Protein AF-A0A507AI56-F1 (afdb_monomer)

Secondary structure (DSSP, 8-state):
-PPPEEEEEEEEEEEEEES---S--SS-S------PPPP------PPPEEEEEEE-EEEEEETTSS-EEEEEEEEEEEEE-SSEEEEEEEEEEEPPTT-SS---EEEEEEEEEEE-SHHHHHHHTTS-SEE-TTSS-EEEEEEEE--SGGGGGGGG--EEEEEEEEE-TTSEEEEEEEEEEEE--

Solvent-accessible surface area (backbone atoms only — not comparable to full-atom values): 10184 Å² total; per-residue (Å²): 133,83,76,71,41,77,43,77,46,31,38,41,38,40,33,33,63,63,76,82,44,86,71,80,56,93,64,95,74,86,47,88,50,90,80,82,87,81,82,87,86,82,97,67,90,73,74,68,38,57,31,52,43,65,36,72,43,39,33,44,28,34,66,85,65,85,43,76,27,39,39,76,34,36,42,32,58,27,38,38,50,97,56,32,30,41,42,41,30,41,38,37,24,35,49,63,90,90,54,89,71,84,80,44,47,40,37,40,39,34,38,33,42,37,42,52,47,70,56,40,33,34,31,76,72,67,78,36,58,52,39,57,80,82,56,46,57,32,40,33,46,44,46,45,43,42,87,23,78,95,45,43,69,42,62,80,49,54,38,44,26,38,45,31,40,37,50,45,98,86,43,27,36,38,39,38,30,47,29,23,38,56,41,82,118

Foldseek 3Di:
DDDWDWDFFKKKKFWFFFDWDFDADPDDDDDPDDDDDDDDDDDDQDAWGWTKTKTDWIWIATPVRPDIWIWPIKMWGWTDHPFKIKTWIKTKTWDDPPDPDDTWIKIKTKIWMWTCDQPNVCVNVVNDFKFDFPRTRAKIWIQMDIPGPVCNVSNVWTKIWTWIWGQDPNNMIMIMIRIITIGHD

Mean predicted aligned error: 8.67 Å

Nearest PDB structures (foldseek):
  2o4v-assembly1_C  TM=2.731E-01  e=4.100E-01  Pseudomonas aeruginosa PAO1

Sequence (185 aa):
MAAPGLTHAFDLTINGPPGFASEGSSFSNLSAAYGQFPRHETRRLKPAADALRLVYEGSLKSADGTIEIPLLGGTDWMRLHETYADIDARVSCATKPGAAGPQLNCDVSYRGKIAFHGPMKALWAGEKSSLDWHEGYYYTSPVLESRSEQLAWVNETVFLGMGKITLTEAGNLQVVYRIFKVHAN

Structure (mmCIF, N/CA/C/O backbone):
data_AF-A0A507AI56-F1
#
_entry.id   AF-A0A507AI56-F1
#
loop_
_atom_site.group_PDB
_atom_site.id
_atom_site.type_symbol
_atom_site.label_atom_id
_atom_site.label_alt_id
_atom_site.label_comp_id
_atom_site.label_asym_id
_atom_site.label_entity_id
_atom_site.label_seq_id
_atom_site.pdbx_PDB_ins_code
_atom_site.Cartn_x
_atom_site.Cartn_y
_atom_site.Cartn_z
_atom_site.occupancy
_atom_site.B_iso_or_equiv
_atom_site.auth_seq_id
_atom_site.auth_comp_id
_atom_site.auth_asym_id
_atom_site.auth_atom_id
_atom_site.pdbx_PDB_model_num
ATOM 1 N N . MET A 1 1 ? -11.279 -28.315 -3.570 1.00 71.75 1 MET A N 1
ATOM 2 C CA . MET A 1 1 ? -11.386 -27.146 -2.670 1.00 71.75 1 MET A CA 1
ATOM 3 C C . MET A 1 1 ? -11.786 -25.947 -3.509 1.00 71.75 1 MET A C 1
ATOM 5 O O . MET A 1 1 ? -11.256 -25.820 -4.607 1.00 71.75 1 MET A O 1
ATOM 9 N N . ALA A 1 2 ? -12.742 -25.137 -3.049 1.00 85.94 2 ALA A N 1
ATOM 10 C CA . ALA A 1 2 ? -13.090 -23.885 -3.723 1.00 85.94 2 ALA A CA 1
ATOM 11 C C . ALA A 1 2 ? -11.952 -22.863 -3.551 1.00 85.94 2 ALA A C 1
ATOM 13 O O . ALA A 1 2 ? -11.235 -22.908 -2.551 1.00 85.94 2 ALA A O 1
ATOM 14 N N . ALA A 1 3 ? -11.770 -21.971 -4.527 1.00 89.56 3 ALA A N 1
ATOM 15 C CA . ALA A 1 3 ? -10.814 -20.871 -4.406 1.00 89.56 3 ALA A CA 1
ATOM 16 C C . ALA A 1 3 ? -11.256 -19.909 -3.284 1.00 89.56 3 ALA A C 1
ATOM 18 O O . ALA A 1 3 ? -12.458 -19.676 -3.166 1.00 89.56 3 ALA A O 1
ATOM 19 N N . PRO A 1 4 ? -10.338 -19.357 -2.471 1.00 93.69 4 PRO A N 1
ATOM 20 C CA . PRO A 1 4 ? -10.698 -18.404 -1.423 1.00 93.69 4 PRO A CA 1
ATOM 21 C C . PRO A 1 4 ? -11.293 -17.119 -2.011 1.00 93.69 4 PRO A C 1
ATOM 23 O O . PRO A 1 4 ? -10.933 -16.703 -3.116 1.00 93.69 4 PRO A O 1
ATOM 26 N N . GLY A 1 5 ? -12.188 -16.486 -1.257 1.00 96.69 5 GLY A N 1
ATOM 27 C CA . GLY A 1 5 ? -12.779 -15.200 -1.606 1.00 96.69 5 GLY A CA 1
ATOM 28 C C . GLY A 1 5 ? -11.871 -14.029 -1.226 1.00 96.69 5 GLY A C 1
ATOM 29 O O . GLY A 1 5 ? -11.089 -14.107 -0.273 1.00 96.69 5 GLY A O 1
ATOM 30 N N . LEU A 1 6 ? -11.982 -12.935 -1.983 1.00 97.56 6 LEU A N 1
ATOM 31 C CA . LEU A 1 6 ? -11.282 -11.676 -1.735 1.00 97.56 6 LEU A CA 1
ATOM 32 C C . LEU A 1 6 ? -12.300 -10.543 -1.629 1.00 97.56 6 LEU A C 1
ATOM 34 O O . LEU A 1 6 ? -13.076 -10.313 -2.555 1.00 97.56 6 LEU A O 1
ATOM 38 N N . THR A 1 7 ? -12.251 -9.795 -0.530 1.00 98.06 7 THR A N 1
ATOM 39 C CA . THR A 1 7 ? -13.050 -8.576 -0.349 1.00 98.06 7 THR A CA 1
ATOM 40 C C . THR A 1 7 ? -12.116 -7.386 -0.175 1.00 98.06 7 THR A C 1
ATOM 42 O O . THR A 1 7 ? -11.182 -7.450 0.622 1.00 98.06 7 THR A O 1
ATOM 45 N N . HIS A 1 8 ? -12.346 -6.292 -0.903 1.00 98.38 8 HIS A N 1
ATOM 46 C CA . HIS A 1 8 ? -11.570 -5.058 -0.736 1.00 98.38 8 HIS A CA 1
ATOM 47 C C . HIS A 1 8 ? -11.767 -4.508 0.682 1.00 98.38 8 HIS A C 1
ATOM 49 O O . HIS A 1 8 ? -12.896 -4.337 1.132 1.00 98.38 8 HIS A O 1
ATOM 55 N N . ALA A 1 9 ? -10.664 -4.289 1.392 1.00 98.44 9 ALA A N 1
ATOM 56 C CA . ALA A 1 9 ? -10.657 -3.831 2.775 1.00 98.44 9 ALA A CA 1
ATOM 57 C C . ALA A 1 9 ? -10.129 -2.400 2.892 1.00 98.44 9 ALA A C 1
ATOM 59 O O . ALA A 1 9 ? -10.777 -1.557 3.511 1.00 98.44 9 ALA A O 1
ATOM 60 N N . PHE A 1 10 ? -8.978 -2.124 2.273 1.00 98.69 10 PHE A N 1
ATOM 61 C CA . PHE A 1 10 ? -8.324 -0.823 2.349 1.00 98.69 10 PHE A CA 1
ATOM 62 C C . PHE A 1 10 ? -7.652 -0.433 1.034 1.00 98.69 10 PHE A C 1
ATOM 64 O O . PHE A 1 10 ? -7.264 -1.295 0.249 1.00 98.69 10 PHE A O 1
ATOM 71 N N . ASP A 1 11 ? -7.447 0.863 0.834 1.00 98.56 11 ASP A N 1
ATOM 72 C CA . ASP A 1 11 ? -6.451 1.411 -0.079 1.00 98.56 11 ASP A CA 1
ATOM 73 C C . ASP A 1 11 ? -5.347 2.093 0.753 1.00 98.56 11 ASP A C 1
ATOM 75 O O . ASP A 1 11 ? -5.611 3.012 1.531 1.00 98.56 11 ASP A O 1
ATOM 79 N N . LEU A 1 12 ? -4.101 1.641 0.599 1.00 97.56 12 LEU A N 1
ATOM 80 C CA . LEU A 1 12 ? -2.912 2.279 1.168 1.00 97.56 12 LEU A CA 1
ATOM 81 C C . LEU A 1 12 ? -2.254 3.143 0.091 1.00 97.56 12 LEU A C 1
ATOM 83 O O . LEU A 1 12 ? -1.695 2.624 -0.872 1.00 97.56 12 LEU A O 1
ATOM 87 N N . THR A 1 13 ? -2.307 4.459 0.263 1.00 95.25 13 THR A N 1
ATOM 88 C CA . THR A 1 13 ? -1.671 5.435 -0.628 1.00 95.25 13 THR A CA 1
ATOM 89 C C . THR A 1 13 ? -0.357 5.909 -0.033 1.00 95.25 13 THR A C 1
ATOM 91 O O . THR A 1 13 ? -0.316 6.328 1.122 1.00 95.25 13 THR A O 1
ATOM 94 N N . ILE A 1 14 ? 0.695 5.890 -0.844 1.00 90.25 14 ILE A N 1
ATOM 95 C CA . ILE A 1 14 ? 2.049 6.315 -0.504 1.00 90.25 14 ILE A CA 1
ATOM 96 C C . ILE A 1 14 ? 2.516 7.323 -1.548 1.00 90.25 14 ILE A C 1
ATOM 98 O O . ILE A 1 14 ? 2.526 7.023 -2.742 1.00 90.25 14 ILE A O 1
ATOM 102 N N . ASN A 1 15 ? 2.951 8.492 -1.091 1.00 84.69 15 ASN A N 1
ATOM 103 C CA . ASN A 1 15 ? 3.615 9.493 -1.912 1.00 84.69 15 ASN A CA 1
ATOM 104 C C . ASN A 1 15 ? 5.107 9.528 -1.549 1.00 84.69 15 ASN A C 1
ATOM 106 O O . ASN A 1 15 ? 5.491 9.723 -0.390 1.00 84.69 15 ASN A O 1
ATOM 110 N N . GLY A 1 16 ? 5.941 9.302 -2.557 1.00 71.56 16 GLY A N 1
ATOM 111 C CA . GLY A 1 16 ? 7.393 9.351 -2.475 1.00 71.56 16 GLY A CA 1
ATOM 112 C C . GLY A 1 16 ? 7.971 10.534 -3.256 1.00 71.56 16 GLY A C 1
ATOM 113 O O . GLY A 1 16 ? 7.269 11.164 -4.054 1.00 71.56 16 GLY A O 1
ATOM 114 N N . PRO A 1 17 ? 9.266 10.823 -3.055 1.00 66.19 17 PRO A N 1
ATOM 115 C CA . PRO A 1 17 ? 9.954 11.875 -3.793 1.00 66.19 17 PRO A CA 1
ATOM 116 C C . PRO A 1 17 ? 10.067 11.498 -5.279 1.00 66.19 17 PRO A C 1
ATOM 118 O O . PRO A 1 17 ? 9.811 10.343 -5.649 1.00 66.19 17 PRO A O 1
ATOM 121 N N . PRO A 1 18 ? 10.519 12.426 -6.135 1.00 62.41 18 PRO A N 1
ATOM 122 C CA . PRO A 1 18 ? 10.832 12.097 -7.513 1.00 62.41 18 PRO A CA 1
ATOM 123 C C . PRO A 1 18 ? 11.936 11.036 -7.621 1.00 62.41 18 PRO A C 1
ATOM 125 O O . PRO A 1 18 ? 12.958 11.120 -6.940 1.00 62.41 18 PRO A O 1
ATOM 128 N N . GLY A 1 19 ? 11.749 10.071 -8.529 1.00 53.38 19 GLY A N 1
ATOM 129 C CA . GLY A 1 19 ? 12.799 9.157 -9.002 1.00 53.38 19 GLY A CA 1
ATOM 130 C C . GLY A 1 19 ? 12.835 7.746 -8.393 1.00 53.38 19 GLY A C 1
ATOM 131 O O . GLY A 1 19 ? 12.199 7.445 -7.381 1.00 53.38 19 GLY A O 1
ATOM 132 N N . PHE A 1 20 ? 13.587 6.864 -9.065 1.00 48.41 20 PHE A N 1
ATOM 133 C CA . PHE A 1 20 ? 14.075 5.551 -8.616 1.00 48.41 20 PHE A CA 1
ATOM 134 C C . PHE A 1 20 ? 15.603 5.659 -8.536 1.00 48.41 20 PHE A C 1
ATOM 136 O O . PHE A 1 20 ? 16.248 5.811 -9.568 1.00 48.41 20 PHE A O 1
ATOM 143 N N . ALA A 1 21 ? 16.190 5.638 -7.339 1.00 46.69 21 ALA A N 1
ATOM 144 C CA . ALA A 1 21 ? 17.644 5.666 -7.199 1.00 46.69 21 ALA A CA 1
ATOM 145 C C . ALA A 1 21 ? 18.190 4.238 -7.342 1.00 46.69 21 ALA A C 1
ATOM 147 O O . ALA A 1 21 ? 17.833 3.364 -6.554 1.00 46.69 21 ALA A O 1
ATOM 148 N N . SER A 1 22 ? 19.040 3.988 -8.338 1.00 42.28 22 SER A N 1
ATOM 149 C CA . SER A 1 22 ? 19.734 2.706 -8.500 1.00 42.28 22 SER A CA 1
ATOM 150 C C . SER A 1 22 ? 21.213 2.922 -8.819 1.00 42.28 22 SER A C 1
ATOM 152 O O . SER A 1 22 ? 21.655 2.677 -9.938 1.00 42.28 22 SER A O 1
ATOM 154 N N . GLU A 1 23 ? 21.994 3.353 -7.832 1.00 36.47 23 GLU A N 1
ATOM 155 C CA . GLU A 1 23 ? 23.443 3.131 -7.830 1.00 36.47 23 GLU A CA 1
ATOM 156 C C . GLU A 1 23 ? 23.878 2.57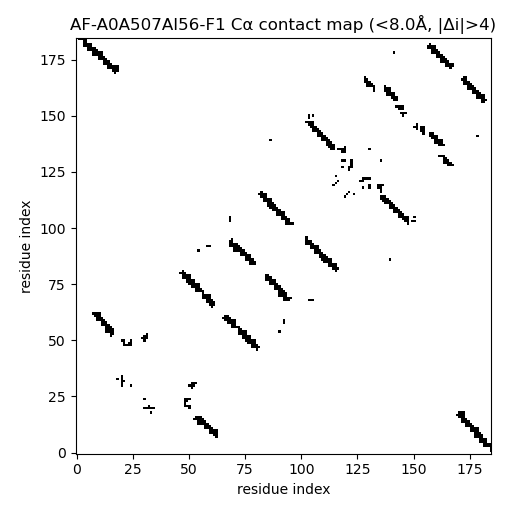6 -6.473 1.00 36.47 23 GLU A C 1
ATOM 158 O O . GLU A 1 23 ? 23.319 2.922 -5.436 1.00 36.47 23 GLU A O 1
ATOM 163 N N . GLY A 1 24 ? 24.810 1.619 -6.517 1.00 39.69 24 GLY A N 1
ATOM 164 C CA . GLY A 1 24 ? 25.041 0.635 -5.464 1.00 39.69 24 GLY A CA 1
ATOM 165 C C . GLY A 1 24 ? 25.264 1.227 -4.076 1.00 39.69 24 GLY A C 1
ATOM 166 O O . GLY A 1 24 ? 26.289 1.850 -3.815 1.00 39.69 24 GLY A O 1
ATOM 167 N N . SER A 1 25 ? 24.350 0.935 -3.152 1.00 35.34 25 SER A N 1
ATOM 168 C CA . SER A 1 25 ? 24.610 1.098 -1.728 1.00 35.34 25 SER A CA 1
ATOM 169 C C . SER A 1 25 ? 25.282 -0.166 -1.199 1.00 35.34 25 SER A C 1
ATOM 171 O O . SER A 1 25 ? 24.622 -1.164 -0.930 1.00 35.34 25 SER A O 1
ATOM 173 N N . SER A 1 26 ? 26.604 -0.139 -1.039 1.00 32.16 26 SER A N 1
ATOM 174 C CA . SER A 1 26 ? 27.320 -1.152 -0.252 1.00 32.16 26 SER A CA 1
ATOM 175 C C . SER A 1 26 ? 27.214 -0.911 1.257 1.00 32.16 26 SER A C 1
ATOM 177 O O . SER A 1 26 ? 27.581 -1.795 2.022 1.00 32.16 26 SER A O 1
ATOM 179 N N . PHE A 1 27 ? 26.671 0.228 1.704 1.00 28.33 27 PHE A N 1
ATOM 180 C CA . PHE A 1 27 ? 26.412 0.510 3.116 1.00 28.33 27 PHE A CA 1
ATOM 181 C C . PHE A 1 27 ? 25.169 1.394 3.262 1.00 28.33 27 PHE A C 1
ATOM 183 O O . PHE A 1 27 ? 25.063 2.441 2.625 1.00 28.33 27 PHE A O 1
ATOM 190 N N . SER A 1 28 ? 24.213 0.951 4.085 1.00 35.75 28 SER A N 1
ATOM 191 C CA . SER A 1 28 ? 23.018 1.715 4.435 1.00 35.75 28 SER A CA 1
ATOM 192 C C . SER A 1 28 ? 23.436 2.996 5.136 1.00 35.75 28 SER A C 1
ATOM 194 O O . SER A 1 28 ? 24.042 2.899 6.195 1.00 35.75 28 SER A O 1
ATOM 196 N N . ASN A 1 29 ? 23.108 4.150 4.563 1.00 25.16 29 ASN A N 1
ATOM 197 C CA . ASN A 1 29 ? 22.897 5.424 5.248 1.00 25.16 29 ASN A CA 1
ATOM 198 C C . ASN A 1 29 ? 22.272 6.369 4.212 1.00 25.16 29 ASN A C 1
ATOM 200 O O . ASN A 1 29 ? 23.007 6.994 3.464 1.00 25.16 29 ASN A O 1
ATOM 204 N N . LEU A 1 30 ? 20.933 6.441 4.165 1.00 34.09 30 LEU A N 1
ATOM 205 C CA . LEU A 1 30 ? 20.145 7.382 3.342 1.00 34.09 30 LEU A CA 1
ATOM 206 C C . LEU A 1 30 ? 20.404 7.319 1.823 1.00 34.09 30 LEU A C 1
ATOM 208 O O . LEU A 1 30 ? 21.385 7.862 1.333 1.00 34.09 30 LEU A O 1
ATOM 212 N N . SER A 1 31 ? 19.472 6.789 1.031 1.00 32.16 31 SER A N 1
ATOM 213 C CA . SER A 1 31 ? 19.587 6.913 -0.432 1.00 32.16 31 SER A CA 1
ATOM 214 C C . SER A 1 31 ? 18.263 7.249 -1.112 1.00 32.16 31 SER A C 1
ATOM 216 O O . SER A 1 31 ? 17.703 6.475 -1.875 1.00 32.16 31 SER A O 1
ATOM 218 N N . ALA A 1 32 ? 17.821 8.491 -0.896 1.00 29.98 32 ALA A N 1
ATOM 219 C CA . ALA A 1 32 ? 17.363 9.306 -2.015 1.00 29.98 32 ALA A CA 1
ATOM 220 C C . ALA A 1 32 ? 18.623 9.784 -2.762 1.00 29.98 32 ALA A C 1
ATOM 222 O O . ALA A 1 32 ? 19.400 10.554 -2.203 1.00 29.98 32 ALA A O 1
ATOM 223 N N . ALA A 1 33 ? 18.860 9.309 -3.987 1.00 26.73 33 ALA A N 1
ATOM 224 C CA . ALA A 1 33 ? 19.947 9.803 -4.832 1.00 26.73 33 ALA A CA 1
ATOM 225 C C . ALA A 1 33 ? 19.471 9.972 -6.285 1.00 26.73 33 ALA A C 1
ATOM 227 O O . ALA A 1 33 ? 19.094 9.017 -6.958 1.00 26.73 33 ALA A O 1
ATOM 228 N N . TYR A 1 34 ? 19.470 11.227 -6.732 1.00 29.14 34 TYR A N 1
ATOM 229 C CA . TYR A 1 34 ? 19.355 11.670 -8.122 1.00 29.14 34 TYR A CA 1
ATOM 230 C C . TYR A 1 34 ? 20.510 11.092 -8.966 1.00 29.14 34 TYR A C 1
ATOM 232 O O . TYR A 1 34 ? 21.654 11.164 -8.525 1.00 29.14 34 TYR A O 1
ATOM 240 N N . GLY A 1 35 ? 20.258 10.610 -10.192 1.00 26.50 35 GLY A N 1
ATOM 241 C CA . GLY A 1 35 ? 21.344 10.289 -11.133 1.00 26.50 35 GLY A CA 1
ATOM 242 C C . GLY A 1 35 ? 20.908 9.641 -12.452 1.00 26.50 35 GLY A C 1
ATOM 243 O O . GLY A 1 35 ? 20.235 8.618 -12.455 1.00 26.50 35 GLY A O 1
ATOM 244 N N . GLN A 1 36 ? 21.295 10.254 -13.574 1.00 26.80 36 GLN A N 1
ATOM 245 C CA . GLN A 1 36 ? 21.079 9.804 -14.957 1.00 26.80 36 GLN A CA 1
ATOM 246 C C . GLN A 1 36 ? 21.898 8.539 -15.287 1.00 26.80 36 GLN A C 1
ATOM 248 O O . GLN A 1 36 ? 23.060 8.442 -14.907 1.00 26.80 36 GLN A O 1
ATOM 253 N N . PHE A 1 37 ? 21.337 7.612 -16.071 1.00 28.27 37 PHE A N 1
ATOM 254 C CA . PHE A 1 37 ? 22.066 6.447 -16.595 1.00 28.27 37 PHE A CA 1
ATOM 255 C C . PHE A 1 37 ? 23.218 6.859 -17.541 1.00 28.27 37 PHE A C 1
ATOM 257 O O . PHE A 1 37 ? 22.946 7.528 -18.545 1.00 28.27 37 PHE A O 1
ATOM 264 N N . PRO A 1 38 ? 24.471 6.400 -17.339 1.00 31.28 38 PRO A N 1
ATOM 265 C CA . PRO A 1 38 ? 25.495 6.473 -18.371 1.00 31.28 38 PRO A CA 1
ATOM 266 C C . PRO A 1 38 ? 25.350 5.314 -19.369 1.00 31.28 38 PRO A C 1
ATOM 268 O O . PRO A 1 38 ? 25.105 4.161 -19.007 1.00 31.28 38 PRO A O 1
ATOM 271 N N . ARG A 1 39 ? 25.513 5.637 -20.658 1.00 36.12 39 ARG A N 1
ATOM 272 C CA . ARG A 1 39 ? 25.584 4.663 -21.754 1.00 36.12 39 ARG A CA 1
ATOM 273 C C . ARG A 1 39 ? 26.904 3.886 -21.703 1.00 36.12 39 ARG A C 1
ATOM 275 O O . ARG A 1 39 ? 27.950 4.496 -21.551 1.00 36.12 39 ARG A O 1
ATOM 282 N N . HIS A 1 40 ? 26.793 2.584 -21.983 1.00 38.53 40 HIS A N 1
ATOM 283 C CA . HIS A 1 40 ? 27.844 1.627 -22.366 1.00 38.53 40 HIS A CA 1
ATOM 284 C C . HIS A 1 40 ? 28.998 1.397 -21.372 1.00 38.53 40 HIS A C 1
ATOM 286 O O . HIS A 1 40 ? 29.878 2.230 -21.264 1.00 38.53 40 HIS A O 1
ATOM 292 N N . GLU A 1 41 ? 29.057 0.200 -20.761 1.00 31.61 41 GLU A N 1
ATOM 293 C CA . GLU A 1 41 ? 30.195 -0.740 -20.900 1.00 31.61 41 GLU A CA 1
ATOM 294 C C . GLU A 1 41 ? 30.027 -2.054 -20.089 1.00 31.61 41 GLU A C 1
ATOM 296 O O . GLU A 1 41 ? 29.650 -2.076 -18.923 1.00 31.61 41 GLU A O 1
ATOM 301 N N . THR A 1 42 ? 30.294 -3.165 -20.786 1.00 33.06 42 THR A N 1
ATOM 302 C CA . THR A 1 42 ? 30.721 -4.523 -20.367 1.00 33.06 42 THR A CA 1
ATOM 303 C C . THR A 1 42 ? 30.162 -5.231 -19.109 1.00 33.06 42 THR A C 1
ATOM 305 O O . THR A 1 42 ? 30.600 -5.035 -17.980 1.00 33.06 42 THR A O 1
ATOM 308 N N . ARG A 1 43 ? 29.306 -6.232 -19.391 1.00 38.03 43 ARG A N 1
ATOM 309 C CA . ARG A 1 43 ? 29.101 -7.559 -18.751 1.00 38.03 43 ARG A CA 1
ATOM 310 C C . ARG A 1 43 ? 30.000 -7.930 -17.540 1.00 38.03 43 ARG A C 1
ATOM 312 O O . ARG A 1 43 ? 31.022 -8.599 -17.680 1.00 38.03 43 ARG A O 1
ATOM 319 N N . ARG A 1 44 ? 29.484 -7.682 -16.335 1.00 31.78 44 ARG A N 1
ATOM 320 C CA . ARG A 1 44 ? 29.425 -8.639 -15.207 1.00 31.78 44 ARG A CA 1
ATOM 321 C C . ARG A 1 44 ? 28.016 -8.530 -14.623 1.00 31.78 44 ARG A C 1
ATOM 323 O O . ARG A 1 44 ? 27.509 -7.416 -14.518 1.00 31.78 44 ARG A O 1
ATOM 330 N N . LEU A 1 45 ? 27.372 -9.652 -14.291 1.00 29.92 45 LEU A N 1
ATOM 331 C CA . LEU A 1 45 ? 26.087 -9.640 -13.579 1.00 29.92 45 LEU A CA 1
ATOM 332 C C . LEU A 1 45 ? 26.302 -8.876 -12.267 1.00 29.92 45 LEU A C 1
ATOM 334 O O . LEU A 1 45 ? 27.031 -9.352 -11.394 1.00 29.92 45 LEU A O 1
ATOM 338 N N . LYS A 1 46 ? 25.760 -7.658 -12.161 1.00 39.97 46 LYS A N 1
ATOM 339 C CA . LYS A 1 46 ? 25.787 -6.919 -10.897 1.00 39.97 46 LYS A CA 1
ATOM 340 C C . LYS A 1 46 ? 24.925 -7.708 -9.898 1.00 39.97 46 LYS A C 1
ATOM 342 O O . LYS A 1 46 ? 23.844 -8.152 -10.288 1.00 39.97 46 LYS A O 1
ATOM 347 N N . PRO A 1 47 ? 25.379 -7.922 -8.649 1.00 39.94 47 PRO A N 1
ATOM 348 C CA . PRO A 1 47 ? 24.494 -8.422 -7.604 1.00 39.94 47 PRO A CA 1
ATOM 349 C C . PRO A 1 47 ? 23.289 -7.484 -7.464 1.00 39.94 47 PRO A C 1
ATOM 351 O O . PRO A 1 47 ? 23.364 -6.320 -7.870 1.00 39.94 47 PRO A O 1
ATOM 354 N N . ALA A 1 48 ? 22.189 -8.010 -6.918 1.00 48.72 48 ALA A N 1
ATOM 355 C CA . ALA A 1 48 ? 20.985 -7.231 -6.664 1.00 48.72 48 ALA A CA 1
ATOM 356 C C . ALA A 1 48 ? 21.342 -5.897 -5.989 1.00 48.72 48 ALA A C 1
ATOM 358 O O . ALA A 1 48 ? 22.159 -5.867 -5.066 1.00 48.72 48 ALA A O 1
ATOM 359 N N . ALA A 1 49 ? 20.781 -4.800 -6.492 1.00 57.50 49 ALA A N 1
ATOM 360 C CA . ALA A 1 49 ? 20.985 -3.488 -5.897 1.00 57.50 49 ALA A CA 1
ATOM 361 C C . ALA A 1 49 ? 19.930 -3.280 -4.810 1.00 57.50 49 ALA A C 1
ATOM 363 O O . ALA A 1 49 ? 18.736 -3.422 -5.079 1.00 57.50 49 ALA A O 1
ATOM 364 N N . ASP A 1 50 ? 20.365 -2.940 -3.601 1.00 55.09 50 ASP A N 1
ATOM 365 C CA . ASP A 1 50 ? 19.455 -2.480 -2.558 1.00 55.09 50 ASP A CA 1
ATOM 366 C C . ASP A 1 50 ? 19.026 -1.038 -2.874 1.00 55.09 50 ASP A C 1
ATOM 368 O O . ASP A 1 50 ? 19.847 -0.191 -3.236 1.00 55.09 50 ASP A O 1
ATOM 372 N N . ALA A 1 51 ? 17.730 -0.761 -2.755 1.00 57.84 51 ALA A N 1
ATOM 373 C CA . ALA A 1 51 ? 17.144 0.560 -2.920 1.00 57.84 51 ALA A CA 1
ATOM 374 C C . ALA A 1 51 ? 16.314 0.906 -1.680 1.00 57.84 51 ALA A C 1
ATOM 376 O O . ALA A 1 51 ? 15.474 0.124 -1.238 1.00 57.84 51 ALA A O 1
ATOM 377 N N . LEU A 1 52 ? 16.545 2.097 -1.128 1.00 52.41 52 LEU A N 1
ATOM 378 C CA . LEU A 1 52 ? 15.799 2.625 0.009 1.00 52.41 52 LEU A CA 1
ATOM 379 C C . LEU A 1 52 ? 14.825 3.696 -0.476 1.00 52.41 52 LEU A C 1
ATOM 381 O O . LEU A 1 52 ? 15.238 4.647 -1.138 1.00 52.41 52 LEU A O 1
ATOM 385 N N . ARG A 1 53 ? 13.548 3.607 -0.105 1.00 57.44 53 ARG A N 1
ATOM 386 C CA . ARG A 1 53 ? 12.580 4.687 -0.357 1.00 57.44 53 ARG A CA 1
ATOM 387 C C . ARG A 1 53 ? 11.992 5.210 0.933 1.00 57.44 53 ARG A C 1
ATOM 389 O O . ARG A 1 53 ? 11.422 4.441 1.694 1.00 57.44 53 ARG A O 1
ATOM 396 N N . LEU A 1 54 ? 12.084 6.523 1.125 1.00 58.97 54 LEU A N 1
ATOM 397 C CA . LEU A 1 54 ? 11.367 7.228 2.181 1.00 58.97 54 LEU A CA 1
ATOM 398 C C . LEU A 1 54 ? 9.924 7.490 1.743 1.00 58.97 54 LEU A C 1
ATOM 400 O O . LEU A 1 54 ? 9.676 7.930 0.617 1.00 58.97 54 LEU A O 1
ATOM 404 N N . VAL A 1 55 ? 8.987 7.228 2.649 1.00 60.88 55 VAL A N 1
ATOM 405 C CA . VAL A 1 55 ? 7.572 7.574 2.507 1.00 60.88 55 VAL A CA 1
ATOM 406 C C . VAL A 1 55 ? 7.326 8.883 3.244 1.00 60.88 55 VAL A C 1
ATOM 408 O O . VAL A 1 55 ? 7.475 8.934 4.465 1.00 60.88 55 VAL A O 1
ATOM 411 N N . TYR A 1 56 ? 6.969 9.935 2.505 1.00 65.38 56 TYR A N 1
ATOM 412 C CA . TYR A 1 56 ? 6.786 11.273 3.076 1.00 65.38 56 TYR A CA 1
ATOM 413 C C . TYR A 1 56 ? 5.345 11.534 3.495 1.00 65.38 56 TYR A C 1
ATOM 415 O O . TYR A 1 56 ? 5.104 12.130 4.539 1.00 65.38 56 TYR A O 1
ATOM 423 N N . GLU A 1 57 ? 4.389 11.091 2.680 1.00 80.62 57 GLU A N 1
ATOM 424 C CA . GLU A 1 57 ? 2.972 11.390 2.863 1.00 80.62 57 GLU A CA 1
ATOM 425 C C . GLU A 1 57 ? 2.112 10.236 2.349 1.00 80.62 57 GLU A C 1
ATOM 427 O O . GLU A 1 57 ? 2.548 9.425 1.529 1.00 80.62 57 GLU A O 1
ATOM 432 N N . GLY A 1 58 ? 0.870 10.156 2.815 1.00 90.38 58 GLY A N 1
ATOM 433 C CA . GLY A 1 58 ? -0.037 9.094 2.410 1.00 90.38 58 GLY A CA 1
ATOM 434 C C . GLY A 1 58 ? -1.219 8.926 3.350 1.00 90.38 58 GLY A C 1
ATOM 435 O O . GLY A 1 58 ? -1.371 9.657 4.330 1.00 90.38 58 GLY A O 1
ATOM 436 N N . SER A 1 59 ? -2.056 7.939 3.048 1.00 95.25 59 SER A N 1
ATOM 437 C CA . SER A 1 59 ? -3.138 7.509 3.938 1.00 95.25 59 SER A CA 1
ATOM 438 C C . SER A 1 59 ? -3.447 6.023 3.780 1.00 95.25 59 SER A C 1
ATOM 440 O O . SER A 1 59 ? -3.239 5.448 2.711 1.00 95.25 59 SER A O 1
ATOM 442 N N . LEU A 1 60 ? -3.981 5.419 4.837 1.00 97.50 60 LEU A N 1
ATOM 443 C CA . LEU A 1 60 ? -4.713 4.161 4.790 1.00 97.50 60 LEU A CA 1
ATOM 444 C C . LEU A 1 60 ? -6.208 4.488 4.850 1.00 97.50 60 LEU A C 1
ATOM 446 O O . LEU A 1 60 ? -6.665 5.077 5.831 1.00 97.50 60 LEU A O 1
ATOM 450 N N . LYS A 1 61 ? -6.961 4.121 3.813 1.00 98.12 61 LYS A N 1
ATOM 451 C CA . LYS A 1 61 ? -8.406 4.375 3.716 1.00 98.12 61 LYS A CA 1
ATOM 452 C C . LYS A 1 61 ? -9.179 3.073 3.643 1.00 98.12 61 LYS A C 1
ATOM 454 O O . LYS A 1 61 ? -8.774 2.194 2.890 1.00 98.12 61 LYS A O 1
ATOM 459 N N . SER A 1 62 ? -10.271 2.927 4.386 1.00 98.00 62 SER A N 1
ATOM 460 C CA . SER A 1 62 ? -11.160 1.772 4.225 1.00 98.00 62 SER A CA 1
ATOM 461 C C . SER A 1 62 ? -11.901 1.836 2.892 1.00 98.00 62 SER A C 1
ATOM 463 O O . SER A 1 62 ? -12.164 2.913 2.357 1.00 98.00 62 SER A O 1
ATOM 465 N N . ALA A 1 63 ? -12.254 0.670 2.353 1.00 97.81 63 ALA A N 1
ATOM 466 C CA . ALA A 1 63 ? -12.963 0.556 1.078 1.00 97.81 63 ALA A CA 1
ATOM 467 C C . ALA A 1 63 ? -14.325 1.280 1.071 1.00 97.81 63 ALA A C 1
ATOM 469 O O . ALA A 1 63 ? -14.763 1.765 0.032 1.00 97.81 63 ALA A O 1
ATOM 470 N N . ASP A 1 64 ? -14.980 1.373 2.230 1.00 96.50 64 ASP A N 1
ATOM 471 C CA . ASP A 1 64 ? -16.248 2.087 2.421 1.00 96.50 64 ASP A CA 1
ATOM 472 C C . ASP A 1 64 ? -16.077 3.591 2.719 1.00 96.50 64 ASP A C 1
ATOM 474 O O . ASP A 1 64 ? -17.068 4.306 2.865 1.00 96.50 64 ASP A O 1
ATOM 478 N N . GLY A 1 65 ? -14.836 4.080 2.821 1.00 95.06 65 GLY A N 1
ATOM 479 C CA . GLY A 1 65 ? -14.512 5.477 3.112 1.00 95.06 65 GLY A CA 1
ATOM 480 C C . GLY A 1 65 ? -14.792 5.929 4.550 1.00 95.06 65 GLY A C 1
ATOM 481 O O . GLY A 1 65 ? -14.641 7.112 4.843 1.00 95.06 65 GLY A O 1
ATOM 482 N N . THR A 1 66 ? -15.191 5.029 5.453 1.00 93.94 66 THR A N 1
ATOM 483 C CA . THR A 1 66 ? -15.504 5.379 6.852 1.00 93.94 66 THR A CA 1
ATOM 484 C C . THR A 1 66 ? -14.263 5.620 7.711 1.00 93.94 66 THR A C 1
ATOM 486 O O . THR A 1 66 ? -14.340 6.310 8.728 1.00 93.94 66 THR A O 1
ATOM 489 N N . ILE A 1 67 ? -13.117 5.072 7.305 1.00 94.44 67 ILE A N 1
ATOM 490 C CA . ILE A 1 67 ? -11.831 5.208 7.983 1.00 94.44 67 ILE A CA 1
ATOM 491 C C . ILE A 1 67 ? -10.834 5.824 7.008 1.00 94.44 67 ILE A C 1
ATOM 493 O O . ILE A 1 67 ? -10.614 5.307 5.916 1.00 94.44 67 ILE A O 1
ATOM 497 N N . GLU A 1 68 ? -10.173 6.893 7.440 1.00 95.00 68 GLU A N 1
ATOM 498 C CA . GLU A 1 68 ? -8.997 7.453 6.784 1.00 95.00 68 GLU A CA 1
ATOM 499 C C . GLU A 1 68 ? -7.967 7.817 7.851 1.00 95.00 68 GLU A C 1
ATOM 501 O O . GLU A 1 68 ? -8.219 8.642 8.730 1.00 95.00 68 GLU A O 1
ATOM 506 N N . ILE A 1 69 ? -6.800 7.181 7.781 1.00 94.44 69 ILE A N 1
ATOM 507 C CA . ILE A 1 69 ? -5.711 7.371 8.737 1.00 94.44 69 ILE A CA 1
ATOM 508 C C . ILE A 1 69 ? -4.494 7.879 7.964 1.00 94.44 69 ILE A C 1
ATOM 510 O O . ILE A 1 69 ? -4.031 7.184 7.056 1.00 94.44 69 ILE A O 1
ATOM 514 N N . PRO A 1 70 ? -3.956 9.069 8.282 1.00 93.38 70 PRO A N 1
ATOM 515 C CA . PRO A 1 70 ? -2.781 9.573 7.593 1.00 93.38 70 PRO A CA 1
ATOM 516 C C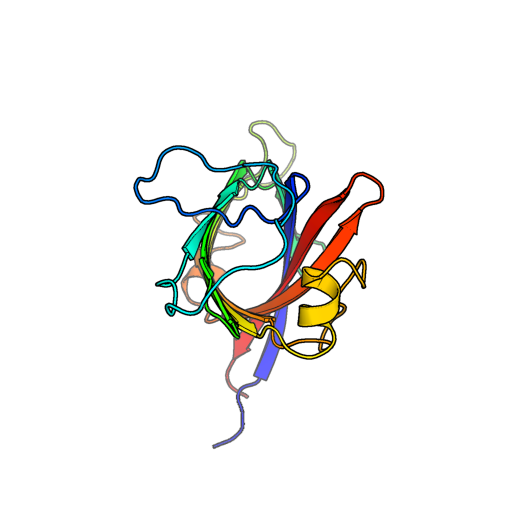 . PRO A 1 70 ? -1.548 8.735 7.945 1.00 93.38 70 PRO A C 1
ATOM 518 O O . PRO A 1 70 ? -1.411 8.222 9.061 1.00 93.38 70 PRO A O 1
ATOM 521 N N . LEU A 1 71 ? -0.634 8.618 6.984 1.00 91.00 71 LEU A N 1
ATOM 522 C CA . LEU A 1 71 ? 0.675 8.022 7.223 1.00 91.00 71 LEU A CA 1
ATOM 523 C C . LEU A 1 71 ? 1.515 8.968 8.087 1.00 91.00 71 LEU A C 1
ATOM 525 O O . LEU A 1 71 ? 1.585 10.167 7.826 1.00 91.00 71 LEU A O 1
ATOM 529 N N . LEU A 1 72 ? 2.170 8.410 9.101 1.00 88.81 72 LEU A N 1
ATOM 530 C CA . LEU A 1 72 ? 3.188 9.096 9.896 1.00 88.81 72 LEU A CA 1
ATOM 531 C C . LEU A 1 72 ? 4.567 9.010 9.239 1.00 88.81 72 LEU A C 1
ATOM 533 O O . LEU A 1 72 ? 5.407 9.883 9.440 1.00 88.81 72 LEU A O 1
ATOM 537 N N . GLY A 1 73 ? 4.802 7.941 8.482 1.00 82.56 73 GLY A N 1
ATOM 538 C CA . GLY A 1 73 ? 6.048 7.693 7.778 1.00 82.56 73 GLY A CA 1
ATOM 539 C C . GLY A 1 73 ? 6.236 6.215 7.475 1.00 82.56 73 GLY A C 1
ATOM 540 O O . GLY A 1 73 ? 5.422 5.364 7.846 1.00 82.56 73 GLY A O 1
ATOM 541 N N . GLY A 1 74 ? 7.329 5.911 6.790 1.00 83.81 74 GLY A N 1
ATOM 542 C CA . GLY A 1 74 ? 7.711 4.546 6.485 1.00 83.81 74 GLY A CA 1
ATOM 543 C C . GLY A 1 74 ? 8.827 4.464 5.464 1.00 83.81 74 GLY A C 1
ATOM 544 O O . GLY A 1 74 ? 9.309 5.479 4.953 1.00 83.81 74 GLY A O 1
ATOM 545 N N . THR A 1 75 ? 9.218 3.231 5.179 1.00 83.44 75 THR A N 1
ATOM 546 C CA . THR A 1 75 ? 10.362 2.925 4.332 1.00 83.44 75 THR A CA 1
ATOM 547 C C . THR A 1 75 ? 10.134 1.632 3.561 1.00 83.44 75 THR A C 1
ATOM 549 O O . THR A 1 75 ? 9.523 0.702 4.087 1.00 83.44 75 THR 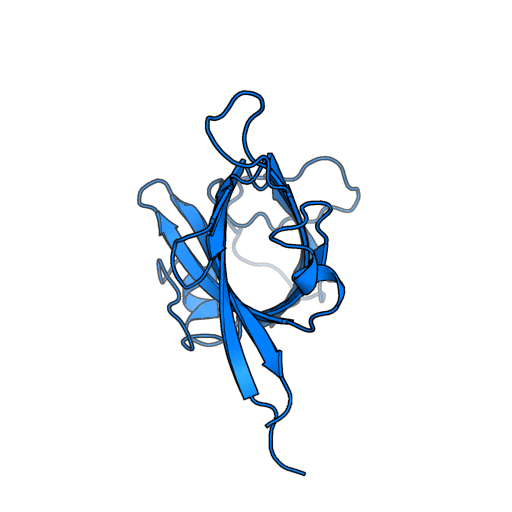A O 1
ATOM 552 N N . ASP A 1 76 ? 10.662 1.566 2.340 1.00 84.56 76 ASP A N 1
ATOM 553 C CA . ASP A 1 76 ? 10.799 0.339 1.545 1.00 84.56 76 ASP A CA 1
ATOM 554 C C . ASP A 1 76 ? 12.286 0.039 1.304 1.00 84.56 76 ASP A C 1
ATOM 556 O O . ASP A 1 76 ? 13.026 0.910 0.840 1.00 84.56 76 ASP A O 1
ATOM 560 N N . TRP A 1 77 ? 12.711 -1.177 1.649 1.00 85.38 77 TRP A N 1
ATOM 561 C CA . TRP A 1 77 ? 14.045 -1.745 1.439 1.00 85.38 77 TRP A CA 1
ATOM 562 C C . TRP A 1 77 ? 13.999 -2.723 0.261 1.00 85.38 77 TRP A C 1
ATOM 564 O O . TRP A 1 77 ? 14.153 -3.939 0.410 1.00 85.38 77 TRP A O 1
ATOM 574 N N . MET A 1 78 ? 13.744 -2.175 -0.921 1.00 83.06 78 MET A N 1
ATOM 575 C CA . MET A 1 78 ? 13.559 -2.943 -2.141 1.00 83.06 78 MET A CA 1
ATOM 576 C C . MET A 1 78 ? 14.880 -3.567 -2.600 1.00 83.06 78 MET A C 1
ATOM 578 O O . MET A 1 78 ? 15.926 -2.920 -2.573 1.00 83.06 78 MET A O 1
ATOM 582 N N . ARG A 1 79 ? 14.831 -4.806 -3.096 1.00 82.62 79 ARG A N 1
ATOM 583 C CA . ARG A 1 79 ? 15.961 -5.440 -3.792 1.00 82.62 79 ARG A CA 1
ATOM 584 C C . ARG A 1 79 ? 15.667 -5.529 -5.274 1.00 82.62 79 ARG A C 1
ATOM 586 O O . ARG A 1 79 ? 14.709 -6.189 -5.676 1.00 82.62 79 ARG A O 1
ATOM 593 N N . LEU A 1 80 ? 16.492 -4.876 -6.080 1.00 81.44 80 LEU A N 1
ATOM 594 C CA . LEU A 1 80 ? 16.353 -4.843 -7.529 1.00 81.44 80 LEU A CA 1
ATOM 595 C C . LEU A 1 80 ? 17.135 -5.987 -8.169 1.00 81.44 80 LEU A C 1
ATOM 597 O O . LEU A 1 80 ? 18.334 -6.137 -7.939 1.00 81.44 80 LEU A O 1
ATOM 601 N N . HIS A 1 81 ? 16.461 -6.739 -9.030 1.00 83.56 81 HIS A N 1
ATOM 602 C CA . HIS A 1 81 ? 17.042 -7.754 -9.905 1.00 83.56 81 HIS A CA 1
ATOM 603 C C . HIS A 1 81 ? 16.878 -7.322 -11.365 1.00 83.56 81 HIS A C 1
ATOM 605 O O . HIS A 1 81 ? 16.209 -6.336 -11.668 1.00 83.56 81 HIS A O 1
ATOM 611 N N . GLU A 1 82 ? 17.469 -8.075 -12.294 1.00 81.50 82 GLU A N 1
ATOM 612 C CA . GLU A 1 82 ? 17.415 -7.739 -13.725 1.00 81.50 82 GLU A CA 1
ATOM 613 C C . GLU A 1 82 ? 15.978 -7.680 -14.271 1.00 81.50 82 GLU A C 1
ATOM 615 O O . GLU A 1 82 ? 15.655 -6.821 -15.089 1.00 81.50 82 GLU A O 1
ATOM 620 N N . THR A 1 83 ? 15.105 -8.581 -13.816 1.00 85.44 83 THR A N 1
ATOM 621 C CA . THR A 1 83 ? 13.755 -8.754 -14.376 1.00 85.44 83 THR A CA 1
ATOM 622 C C . THR A 1 83 ? 12.630 -8.532 -13.370 1.00 85.44 83 THR A C 1
ATOM 624 O O . THR A 1 83 ? 11.459 -8.592 -13.748 1.00 85.44 83 THR A O 1
ATOM 627 N N . TYR A 1 84 ? 12.944 -8.280 -12.100 1.00 87.56 84 TYR A N 1
ATOM 628 C CA . TYR A 1 84 ? 11.954 -8.067 -11.046 1.00 87.56 84 TYR A CA 1
ATOM 629 C C . TYR A 1 84 ? 12.558 -7.316 -9.853 1.00 87.56 84 TYR A C 1
ATOM 631 O O . TYR A 1 84 ? 13.773 -7.167 -9.754 1.00 87.56 84 TYR A O 1
ATOM 639 N N . ALA A 1 85 ? 11.716 -6.891 -8.918 1.00 85.75 85 ALA A N 1
ATOM 640 C CA . ALA A 1 85 ? 12.131 -6.395 -7.613 1.00 85.75 85 ALA A CA 1
ATOM 641 C C . ALA A 1 85 ? 11.398 -7.119 -6.484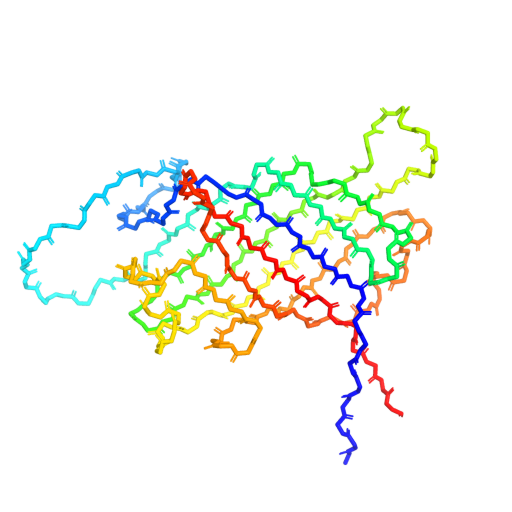 1.00 85.75 85 ALA A C 1
ATOM 643 O O . ALA A 1 85 ? 10.213 -7.439 -6.619 1.00 85.75 85 ALA A O 1
ATOM 644 N N . ASP A 1 86 ? 12.099 -7.359 -5.378 1.00 91.88 86 ASP A N 1
ATOM 645 C CA . ASP A 1 86 ? 11.499 -7.764 -4.108 1.00 91.88 86 ASP A CA 1
ATOM 646 C C . ASP A 1 86 ? 11.226 -6.522 -3.259 1.00 91.88 86 ASP A C 1
ATOM 648 O O . ASP A 1 86 ? 12.101 -5.672 -3.113 1.00 91.88 86 ASP A O 1
ATOM 652 N N . ILE A 1 87 ? 10.031 -6.439 -2.682 1.00 91.38 87 ILE A N 1
ATOM 653 C CA . ILE A 1 87 ? 9.611 -5.367 -1.769 1.00 91.38 87 ILE A CA 1
ATOM 654 C C . ILE A 1 87 ? 9.763 -5.859 -0.328 1.00 91.38 87 ILE A C 1
ATOM 656 O O . ILE A 1 87 ? 9.340 -6.979 -0.022 1.00 91.38 87 ILE A O 1
ATOM 660 N N . ASP A 1 88 ? 10.288 -5.013 0.557 1.00 93.50 88 ASP A N 1
ATOM 661 C CA . ASP A 1 88 ? 10.229 -5.185 2.016 1.00 93.50 88 ASP A CA 1
ATOM 662 C C . ASP A 1 88 ? 9.989 -3.810 2.627 1.00 93.50 88 ASP A C 1
ATOM 664 O O . ASP A 1 88 ? 10.911 -3.011 2.762 1.00 93.50 88 ASP A O 1
ATOM 668 N N . ALA A 1 89 ? 8.740 -3.519 2.967 1.00 89.75 89 ALA A N 1
ATOM 669 C CA . ALA A 1 89 ? 8.345 -2.193 3.399 1.00 89.75 89 ALA A CA 1
ATOM 670 C C . ALA A 1 89 ? 7.587 -2.215 4.719 1.00 89.75 89 ALA A C 1
ATOM 672 O O . ALA A 1 89 ? 6.907 -3.184 5.071 1.00 89.75 89 ALA A O 1
ATOM 673 N N . ARG A 1 90 ? 7.712 -1.110 5.454 1.00 93.94 90 ARG A N 1
ATOM 674 C CA . ARG A 1 90 ? 7.024 -0.854 6.721 1.00 93.94 90 ARG A CA 1
ATOM 675 C C . 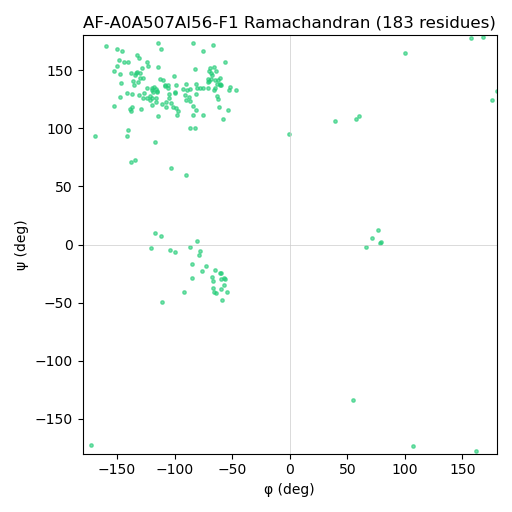ARG A 1 90 ? 6.530 0.584 6.723 1.00 93.94 90 ARG A C 1
ATOM 677 O O . ARG A 1 90 ? 7.313 1.494 6.454 1.00 93.94 90 ARG A O 1
ATOM 684 N N . VAL A 1 91 ? 5.256 0.786 7.032 1.00 91.56 91 VAL A N 1
ATOM 685 C CA . VAL A 1 91 ? 4.643 2.109 7.202 1.00 91.56 91 VAL A CA 1
ATOM 686 C C . VAL A 1 91 ? 3.815 2.140 8.481 1.00 91.56 91 VAL A C 1
ATOM 688 O O . VAL A 1 91 ? 3.221 1.134 8.865 1.00 91.56 91 VAL A O 1
ATOM 691 N N . SER A 1 92 ? 3.746 3.306 9.111 1.00 92.31 92 SER A N 1
ATOM 692 C CA . SER A 1 92 ? 2.911 3.548 10.287 1.00 92.31 92 SER A CA 1
ATOM 693 C C . SER A 1 92 ? 1.856 4.592 9.962 1.00 92.31 92 SER A C 1
ATOM 695 O O . SER A 1 92 ? 2.170 5.639 9.394 1.00 92.31 92 SER A O 1
ATOM 697 N N . CYS A 1 93 ? 0.611 4.329 10.347 1.00 93.88 93 CYS A N 1
ATOM 698 C CA . CYS A 1 93 ? -0.513 5.247 10.195 1.00 93.88 93 CYS A CA 1
ATOM 699 C C . CYS A 1 93 ? -1.090 5.563 11.574 1.00 93.88 93 CYS A C 1
ATOM 701 O O . CYS A 1 93 ? -1.314 4.650 12.373 1.00 93.88 93 CYS A O 1
ATOM 703 N N . ALA A 1 94 ? -1.377 6.833 11.852 1.00 94.25 94 ALA A N 1
ATOM 704 C CA . ALA A 1 94 ? -2.169 7.202 13.021 1.00 94.25 94 ALA A CA 1
ATOM 705 C C . ALA A 1 94 ? -2.914 8.518 12.810 1.00 94.25 94 ALA A C 1
ATOM 707 O O . ALA A 1 94 ? -2.430 9.417 12.122 1.00 94.25 94 ALA A O 1
ATOM 708 N N . THR A 1 95 ? -4.074 8.663 13.443 1.00 93.31 95 THR A N 1
ATOM 709 C CA . THR A 1 95 ? -4.748 9.959 13.549 1.00 93.31 95 THR A CA 1
ATOM 710 C C . THR A 1 95 ? -3.852 10.950 14.284 1.00 93.31 95 THR A C 1
ATOM 712 O O . THR A 1 95 ? -3.137 10.595 15.224 1.00 93.31 95 THR A O 1
ATOM 715 N N . LYS A 1 96 ? -3.882 12.219 13.865 1.00 86.00 96 LYS A N 1
ATOM 716 C CA . LYS A 1 96 ? -3.104 13.259 14.543 1.00 86.00 96 LYS A CA 1
ATOM 717 C C . LYS A 1 96 ? -3.601 13.423 15.986 1.00 86.00 96 LYS A C 1
ATOM 719 O O . LYS A 1 96 ? -4.817 13.479 16.194 1.00 86.00 96 LYS A O 1
ATOM 724 N N . PRO A 1 97 ? -2.694 13.574 16.968 1.00 81.12 97 PRO A N 1
ATOM 725 C CA . PRO A 1 97 ? -3.084 13.914 18.329 1.00 81.12 97 PRO A CA 1
ATOM 726 C C . PRO A 1 97 ? -3.984 15.156 18.351 1.00 81.12 97 PRO A C 1
ATOM 728 O O . PRO A 1 97 ? -3.689 16.152 17.691 1.00 81.12 97 PRO A O 1
ATOM 731 N N . GLY A 1 98 ? -5.091 15.089 19.094 1.00 78.88 98 GLY A N 1
ATOM 732 C CA . GLY A 1 98 ? -6.052 16.192 19.207 1.00 78.88 98 GLY A CA 1
ATOM 733 C C . GLY A 1 98 ? -7.019 16.345 18.026 1.00 78.88 98 GLY A C 1
ATOM 734 O O . GLY A 1 98 ? -7.836 17.263 18.043 1.00 78.88 98 GLY A O 1
ATOM 735 N N . ALA A 1 99 ? -6.969 15.464 17.020 1.00 83.62 99 ALA A N 1
ATOM 736 C CA . ALA A 1 99 ? -8.009 15.405 15.995 1.00 83.62 99 ALA A CA 1
ATOM 737 C C . ALA A 1 99 ? -9.370 15.049 16.618 1.00 83.62 99 ALA A C 1
ATOM 739 O O . ALA A 1 99 ? -9.454 14.210 17.517 1.00 83.62 99 ALA A O 1
ATOM 740 N N . ALA A 1 100 ? -10.437 15.678 16.122 1.00 80.12 100 ALA A N 1
ATOM 741 C CA . ALA A 1 100 ? -11.797 15.325 16.505 1.00 80.12 100 ALA A CA 1
ATOM 742 C C . ALA A 1 100 ? -12.135 13.909 16.005 1.00 80.12 100 ALA A C 1
ATOM 744 O O . ALA A 1 100 ? -11.892 13.592 14.843 1.00 80.12 100 ALA A O 1
ATOM 745 N N . GLY A 1 101 ? -12.716 13.080 16.876 1.00 82.94 101 GLY A N 1
ATOM 746 C CA . GLY A 1 101 ? -13.116 11.707 16.558 1.00 82.94 101 GLY A CA 1
ATOM 747 C C . GLY A 1 101 ? -12.224 10.625 17.185 1.00 82.94 101 GLY A C 1
ATOM 748 O O . GLY A 1 101 ? -11.377 10.927 18.033 1.00 82.94 101 GLY A O 1
ATOM 749 N N . PRO A 1 102 ? -12.449 9.349 16.815 1.00 86.06 102 PRO A N 1
ATOM 750 C CA . PRO A 1 102 ? -11.693 8.219 17.340 1.00 86.06 102 PRO A CA 1
ATOM 751 C C . PRO A 1 102 ? -10.202 8.342 17.027 1.00 86.06 102 PRO A C 1
ATOM 753 O O . PRO A 1 102 ? -9.818 8.696 15.914 1.00 86.06 102 PRO A O 1
ATOM 756 N N . GLN A 1 103 ? -9.362 8.012 18.008 1.00 92.12 103 GLN A N 1
ATOM 757 C CA . GLN A 1 103 ? -7.923 7.920 17.793 1.00 92.12 103 GLN A CA 1
ATOM 758 C C . GLN A 1 103 ? -7.589 6.539 17.231 1.00 92.12 103 GLN A C 1
ATOM 760 O O . GLN A 1 103 ? -7.743 5.527 17.920 1.00 92.12 103 GLN A O 1
ATOM 765 N N . LEU A 1 104 ? -7.161 6.502 15.971 1.00 96.06 104 LEU A N 1
ATOM 766 C CA . LEU A 1 104 ? -6.891 5.268 15.242 1.00 96.06 104 LEU A CA 1
ATOM 767 C C . LEU A 1 104 ? -5.403 5.123 14.940 1.00 96.06 104 LEU A C 1
ATOM 769 O O . LEU A 1 104 ? -4.741 6.103 14.603 1.00 96.06 104 LEU A O 1
ATOM 773 N N . ASN A 1 105 ? -4.891 3.896 15.010 1.00 96.00 105 ASN A N 1
ATOM 774 C CA . ASN A 1 105 ? -3.555 3.543 14.544 1.00 96.00 105 ASN A CA 1
ATOM 775 C C . ASN A 1 105 ? -3.585 2.260 13.708 1.00 96.00 105 ASN A C 1
ATOM 777 O O . ASN A 1 105 ? -4.378 1.360 13.975 1.00 96.00 105 ASN A O 1
ATOM 781 N N . CYS A 1 106 ? -2.698 2.157 12.726 1.00 97.38 106 CYS A N 1
ATOM 782 C CA . CYS A 1 106 ? -2.450 0.920 11.996 1.00 97.38 106 CYS A CA 1
ATOM 783 C C . CYS A 1 106 ? -1.014 0.921 11.472 1.00 97.38 106 CYS A C 1
ATOM 785 O O . CYS A 1 106 ? -0.637 1.785 10.679 1.00 97.38 106 CYS A O 1
ATOM 787 N N . ASP A 1 107 ? -0.227 -0.052 11.905 1.00 97.44 107 ASP A N 1
ATOM 788 C CA . ASP A 1 107 ? 1.081 -0.348 11.340 1.00 97.44 107 ASP A CA 1
ATOM 789 C C . ASP A 1 107 ? 0.895 -1.368 10.211 1.00 97.44 107 ASP A C 1
ATOM 791 O O . ASP A 1 107 ? 0.075 -2.282 10.313 1.00 97.44 107 ASP A O 1
ATOM 795 N N . VAL A 1 108 ? 1.601 -1.182 9.097 1.00 97.88 108 VAL A N 1
ATOM 796 C CA . VAL A 1 108 ? 1.516 -2.066 7.930 1.00 97.88 108 VAL A CA 1
ATOM 797 C C . VAL A 1 108 ? 2.922 -2.473 7.526 1.00 97.88 108 VAL A C 1
ATOM 799 O O . VAL A 1 108 ? 3.730 -1.640 7.111 1.00 97.88 108 VAL A O 1
ATOM 802 N N . SER A 1 109 ? 3.210 -3.767 7.605 1.00 97.31 109 SER A N 1
ATOM 803 C CA . SER A 1 109 ? 4.411 -4.357 7.017 1.00 97.31 109 SER A CA 1
ATOM 804 C C . SER A 1 109 ? 4.016 -5.177 5.802 1.00 97.31 109 SER A C 1
ATOM 806 O O . SER A 1 109 ? 3.007 -5.874 5.818 1.00 97.31 109 SER A O 1
ATOM 808 N N . TYR A 1 110 ? 4.756 -5.077 4.706 1.00 96.50 110 TYR A N 1
ATOM 809 C CA . TYR A 1 110 ? 4.413 -5.826 3.506 1.00 96.50 110 TYR A CA 1
ATOM 810 C C . TYR A 1 110 ? 5.651 -6.236 2.732 1.00 96.50 110 TYR A C 1
ATOM 812 O O . TYR A 1 110 ? 6.608 -5.479 2.564 1.00 96.50 110 TYR A O 1
ATOM 820 N N . ARG A 1 111 ? 5.598 -7.468 2.234 1.00 97.50 111 ARG A N 1
ATOM 821 C CA . ARG A 1 111 ? 6.552 -7.994 1.263 1.00 97.50 111 ARG A CA 1
ATOM 822 C C . ARG A 1 111 ? 5.849 -8.273 -0.039 1.00 97.50 111 ARG A C 1
ATOM 824 O O . ARG A 1 111 ? 4.656 -8.558 -0.044 1.00 97.50 111 ARG A O 1
ATOM 831 N N . GLY A 1 112 ? 6.569 -8.213 -1.143 1.00 96.62 112 GLY A N 1
ATOM 832 C CA . GLY A 1 112 ? 5.957 -8.434 -2.442 1.00 96.62 112 GLY A CA 1
ATOM 833 C C . GLY A 1 112 ? 6.948 -8.507 -3.574 1.00 96.62 112 GLY A C 1
ATOM 834 O O . GLY A 1 112 ? 8.159 -8.536 -3.361 1.00 96.62 112 GLY A O 1
ATOM 835 N N . LYS A 1 113 ? 6.402 -8.550 -4.784 1.00 95.62 113 LYS A N 1
ATOM 836 C CA . LYS A 1 113 ? 7.177 -8.610 -6.016 1.00 95.62 113 LYS A CA 1
ATOM 837 C C . LYS A 1 113 ? 6.607 -7.666 -7.062 1.00 95.62 113 LYS A C 1
ATOM 839 O O . LYS A 1 113 ? 5.389 -7.575 -7.236 1.00 95.62 113 LYS A O 1
ATOM 844 N N . ILE A 1 114 ? 7.517 -7.032 -7.787 1.00 92.00 114 ILE A N 1
ATOM 845 C CA . ILE A 1 114 ? 7.247 -6.282 -9.013 1.00 92.00 114 ILE A CA 1
ATOM 846 C C . ILE A 1 114 ? 7.960 -6.995 -10.152 1.00 92.00 114 ILE A C 1
ATOM 848 O O . ILE A 1 114 ? 9.144 -7.273 -10.015 1.00 92.00 114 ILE A O 1
ATOM 852 N N . ALA A 1 115 ? 7.297 -7.261 -11.274 1.00 92.56 115 ALA A N 1
ATOM 853 C CA . ALA A 1 115 ? 7.973 -7.786 -12.460 1.00 92.56 115 ALA A CA 1
ATOM 854 C C . ALA A 1 115 ? 8.251 -6.679 -13.489 1.00 92.56 115 ALA A C 1
ATOM 856 O O . ALA A 1 115 ? 7.351 -5.932 -13.873 1.00 92.56 115 ALA A O 1
ATOM 857 N N . PHE A 1 116 ? 9.488 -6.594 -13.980 1.00 87.25 116 PHE A N 1
ATOM 858 C CA . PHE A 1 116 ? 9.949 -5.584 -14.939 1.00 87.25 116 PHE A CA 1
ATOM 859 C C . PHE A 1 116 ? 9.770 -6.041 -16.389 1.00 87.25 116 PHE A C 1
ATOM 861 O O . PHE A 1 116 ? 10.713 -6.134 -17.176 1.00 87.25 116 PHE A O 1
ATOM 868 N N . HIS A 1 117 ? 8.523 -6.310 -16.760 1.00 88.88 117 HIS A N 1
ATOM 869 C CA . HIS A 1 117 ? 8.129 -6.626 -18.130 1.00 88.88 117 HIS A CA 1
ATOM 870 C C . HIS A 1 117 ? 6.916 -5.796 -18.559 1.00 88.88 117 HIS A C 1
ATOM 872 O O . HIS A 1 117 ? 6.165 -5.288 -17.725 1.00 88.88 117 HIS A O 1
ATOM 878 N N . GLY A 1 118 ? 6.702 -5.681 -19.872 1.00 91.50 118 GLY A N 1
ATOM 879 C CA . GLY A 1 118 ? 5.534 -4.998 -20.430 1.00 91.50 118 GLY A CA 1
ATOM 880 C C . GLY A 1 118 ? 5.377 -3.559 -19.905 1.00 91.50 118 GLY A C 1
ATOM 881 O O . GLY A 1 118 ? 6.375 -2.835 -19.841 1.00 91.50 118 GLY A O 1
ATOM 882 N N . PRO A 1 119 ? 4.162 -3.142 -19.496 1.00 91.25 119 PRO A N 1
ATOM 883 C CA . PRO A 1 119 ? 3.895 -1.779 -19.028 1.00 91.25 119 PRO A CA 1
ATOM 884 C C . PRO A 1 119 ? 4.760 -1.323 -17.847 1.00 91.25 119 PRO A C 1
ATOM 886 O O . PRO A 1 119 ? 5.165 -0.164 -17.806 1.00 91.25 119 PRO A O 1
ATOM 889 N N . MET A 1 120 ? 5.113 -2.225 -16.923 1.00 86.44 120 MET A N 1
ATOM 890 C CA . MET A 1 120 ? 5.986 -1.888 -15.791 1.00 86.44 120 MET A CA 1
ATOM 891 C C . MET A 1 120 ? 7.407 -1.539 -16.255 1.00 86.44 120 MET A C 1
ATOM 893 O O . MET A 1 120 ? 8.024 -0.618 -15.727 1.00 86.44 120 MET A O 1
ATOM 897 N N . LYS A 1 121 ? 7.923 -2.227 -17.282 1.00 85.62 121 LYS A N 1
ATOM 898 C CA . LYS A 1 121 ? 9.226 -1.890 -17.869 1.00 85.62 121 LYS A CA 1
ATOM 899 C C . LYS A 1 121 ? 9.196 -0.516 -18.546 1.00 85.62 121 LYS A C 1
ATOM 901 O O . LYS A 1 121 ? 10.144 0.243 -18.385 1.00 85.62 121 LYS A O 1
ATOM 906 N N . ALA A 1 122 ? 8.111 -0.196 -19.255 1.00 85.69 122 ALA A N 1
ATOM 907 C CA . ALA A 1 122 ? 7.939 1.106 -19.902 1.00 85.69 122 ALA A CA 1
ATOM 908 C C . ALA A 1 122 ? 7.868 2.245 -18.867 1.00 85.69 122 ALA A C 1
ATOM 910 O O . ALA A 1 122 ? 8.524 3.270 -19.027 1.00 85.69 122 ALA A O 1
ATOM 911 N N . LEU A 1 123 ? 7.146 2.037 -17.757 1.00 84.44 123 LEU A N 1
ATOM 912 C CA . LEU A 1 123 ? 7.127 2.963 -16.619 1.00 84.44 123 LEU A CA 1
ATOM 913 C C . LEU A 1 123 ? 8.537 3.175 -16.042 1.00 84.44 123 LEU A C 1
ATOM 915 O O . LEU A 1 123 ? 8.960 4.310 -15.846 1.00 84.44 123 LEU A O 1
ATOM 919 N N . TRP A 1 124 ? 9.286 2.093 -15.810 1.00 79.25 124 TRP A N 1
ATOM 920 C CA . TRP A 1 124 ? 10.640 2.164 -15.244 1.00 79.25 124 TRP A CA 1
ATOM 921 C C . TRP A 1 124 ? 11.655 2.840 -16.175 1.00 79.25 124 TRP A C 1
ATOM 923 O O . TRP A 1 124 ? 12.588 3.491 -15.713 1.00 79.25 124 TRP A O 1
ATOM 933 N N . ALA A 1 125 ? 11.466 2.707 -17.490 1.00 80.56 125 ALA A N 1
ATOM 934 C CA . ALA A 1 125 ? 12.257 3.391 -18.511 1.00 80.56 125 ALA A CA 1
ATOM 935 C C . ALA A 1 125 ? 11.860 4.870 -18.706 1.00 80.56 125 ALA A C 1
ATOM 937 O O . ALA A 1 125 ? 12.516 5.577 -19.468 1.00 80.56 125 ALA A O 1
ATOM 938 N N . GLY A 1 126 ? 10.803 5.345 -18.033 1.00 81.94 126 GLY A N 1
ATOM 939 C CA . GLY A 1 126 ? 10.267 6.701 -18.197 1.00 81.94 126 GLY A CA 1
ATOM 940 C C . GLY A 1 126 ? 9.430 6.900 -19.467 1.00 81.94 126 GLY A C 1
ATOM 941 O O . GLY A 1 126 ? 9.114 8.031 -19.821 1.00 81.94 126 GLY A O 1
ATOM 942 N N . GLU A 1 127 ? 9.059 5.820 -20.155 1.00 84.69 127 GLU A N 1
ATOM 943 C CA . GLU A 1 127 ? 8.249 5.831 -21.384 1.00 84.69 127 GLU A CA 1
ATOM 944 C C . GLU A 1 127 ? 6.739 5.871 -21.092 1.00 84.69 127 GLU A C 1
ATOM 946 O O . GLU A 1 127 ? 5.934 6.191 -21.966 1.00 84.69 127 GLU A O 1
ATOM 951 N N . LYS A 1 128 ? 6.341 5.547 -19.856 1.00 86.56 128 LYS A N 1
ATOM 952 C CA . LYS A 1 128 ? 4.965 5.636 -19.352 1.00 86.56 128 LYS A CA 1
ATOM 953 C C . LYS A 1 128 ? 4.970 6.386 -18.021 1.00 86.56 128 LYS A C 1
ATOM 955 O O . LYS A 1 128 ? 5.927 6.287 -17.261 1.00 86.56 128 LYS A O 1
ATOM 960 N N . SER A 1 129 ? 3.903 7.126 -17.732 1.00 88.38 129 SER A N 1
ATOM 961 C CA . SER A 1 129 ? 3.761 7.909 -16.495 1.00 88.38 129 SER A CA 1
ATOM 962 C C . SER A 1 129 ? 2.904 7.233 -15.425 1.00 88.38 129 SER A C 1
ATOM 964 O O . SER A 1 129 ? 2.815 7.726 -14.307 1.00 88.38 129 SER A O 1
ATOM 966 N N . SER A 1 130 ? 2.265 6.108 -15.726 1.00 91.56 130 SER A N 1
ATOM 967 C CA . SER A 1 130 ? 1.418 5.392 -14.775 1.00 91.56 130 SER A CA 1
ATOM 968 C C . SER A 1 130 ? 1.409 3.892 -15.039 1.00 91.56 130 SER A C 1
ATOM 970 O O . SER A 1 130 ? 1.889 3.423 -16.064 1.00 91.56 130 SER A O 1
ATOM 972 N N . LEU A 1 131 ? 0.879 3.133 -14.093 1.00 91.75 131 LEU A N 1
ATOM 973 C CA . LEU A 1 131 ? 0.500 1.739 -14.239 1.00 91.75 131 LEU A CA 1
ATOM 974 C C . LEU A 1 131 ? -0.833 1.583 -13.520 1.00 91.75 131 LEU A C 1
ATOM 976 O O . LEU A 1 131 ? -0.876 1.813 -12.310 1.00 91.75 131 LEU A O 1
ATOM 980 N N . ASP A 1 132 ? -1.892 1.234 -14.243 1.00 95.44 132 ASP A N 1
ATOM 981 C CA . ASP A 1 132 ? -3.204 0.986 -13.639 1.00 95.44 132 ASP A CA 1
ATOM 982 C C . ASP A 1 132 ? -3.309 -0.452 -13.099 1.00 95.44 132 ASP A C 1
ATOM 984 O O . ASP A 1 132 ? -2.415 -1.288 -13.288 1.00 95.44 132 ASP A O 1
ATOM 988 N N . TRP A 1 133 ? -4.404 -0.754 -12.404 1.00 94.31 133 TRP A N 1
ATOM 989 C CA . TRP A 1 133 ? -4.687 -2.091 -11.894 1.00 94.31 133 TRP A CA 1
ATOM 990 C C . TRP A 1 133 ? -4.580 -3.135 -13.011 1.00 94.31 133 TRP A C 1
ATOM 992 O O . TRP A 1 133 ? -5.097 -2.947 -14.109 1.00 94.31 133 TRP A O 1
ATOM 1002 N N . HIS A 1 134 ? -3.936 -4.264 -12.715 1.00 91.56 134 HIS A N 1
ATOM 1003 C CA . HIS A 1 134 ? -3.748 -5.392 -13.638 1.00 91.56 134 HIS A CA 1
ATOM 1004 C C . HIS A 1 134 ? -2.856 -5.141 -14.871 1.00 91.56 134 HIS A C 1
ATOM 1006 O O . HIS A 1 134 ? -2.597 -6.093 -15.606 1.00 91.56 134 HIS A O 1
ATOM 1012 N N . GLU A 1 135 ? -2.320 -3.935 -15.096 1.00 92.81 135 GLU A N 1
ATOM 1013 C CA . GLU A 1 135 ? -1.400 -3.687 -16.223 1.00 92.81 135 GLU A CA 1
ATOM 1014 C C . GLU A 1 135 ? -0.006 -4.315 -16.013 1.00 92.81 135 GLU A C 1
ATOM 1016 O O . GLU A 1 135 ? 0.753 -4.506 -16.966 1.00 92.81 135 GLU A O 1
ATOM 1021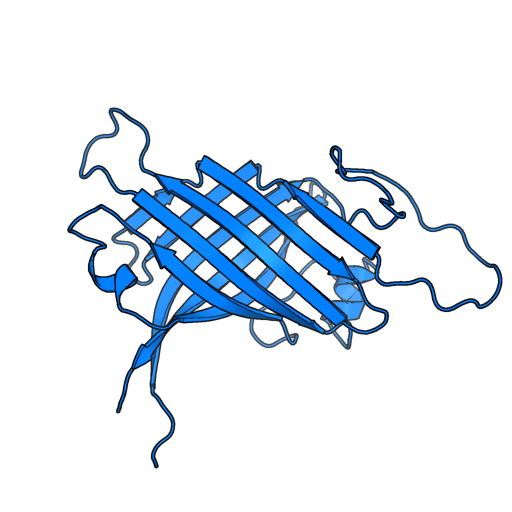 N N . GLY A 1 136 ? 0.356 -4.647 -14.772 1.00 89.19 136 GLY A N 1
ATOM 1022 C CA . GLY A 1 136 ? 1.627 -5.281 -14.433 1.00 89.19 136 GLY A CA 1
ATOM 1023 C C . GLY A 1 136 ? 1.503 -6.265 -13.276 1.00 89.19 136 GLY A C 1
ATOM 1024 O O . GLY A 1 136 ? 0.507 -6.291 -12.552 1.00 89.19 136 GLY A O 1
ATOM 1025 N N . TYR A 1 137 ? 2.541 -7.081 -13.085 1.00 93.50 137 TYR A N 1
ATOM 1026 C CA . TYR A 1 137 ? 2.649 -7.903 -11.885 1.00 93.50 137 TYR A CA 1
ATOM 1027 C C . TYR A 1 137 ? 3.220 -7.045 -10.757 1.00 93.50 137 TYR A C 1
ATOM 1029 O O . TYR A 1 137 ? 4.426 -6.801 -10.709 1.00 93.50 137 TYR A O 1
ATOM 1037 N N . TYR A 1 138 ? 2.341 -6.576 -9.875 1.00 94.44 138 TYR A N 1
ATOM 1038 C CA . TYR A 1 138 ? 2.692 -5.795 -8.697 1.00 94.44 138 TYR A CA 1
ATOM 1039 C C . TYR A 1 138 ? 1.796 -6.219 -7.534 1.00 94.44 138 TYR A C 1
ATOM 1041 O O . TYR A 1 138 ? 0.677 -5.729 -7.380 1.00 94.44 138 TYR A O 1
ATOM 1049 N N . TYR A 1 139 ? 2.291 -7.160 -6.732 1.00 97.62 139 TYR A N 1
ATOM 1050 C CA . TYR A 1 139 ? 1.522 -7.774 -5.651 1.00 97.62 139 TYR A CA 1
ATOM 1051 C C . TYR A 1 139 ? 2.330 -7.863 -4.364 1.00 97.62 139 TYR A C 1
ATOM 1053 O O . TYR A 1 139 ? 3.542 -8.093 -4.390 1.00 97.62 139 TYR A O 1
ATOM 1061 N N . THR A 1 140 ? 1.640 -7.709 -3.239 1.00 98.00 140 THR A N 1
ATOM 1062 C CA . THR A 1 140 ? 2.213 -7.765 -1.894 1.00 98.00 140 THR A CA 1
ATOM 1063 C C . THR A 1 140 ? 1.372 -8.648 -0.973 1.00 98.00 140 THR A C 1
ATOM 1065 O O . THR A 1 140 ? 0.213 -8.946 -1.255 1.00 98.00 140 THR A O 1
ATOM 1068 N N . SER A 1 141 ? 1.950 -9.058 0.150 1.00 98.38 141 SER A N 1
ATOM 1069 C CA . SER A 1 141 ? 1.280 -9.721 1.268 1.00 98.38 141 SER A CA 1
ATOM 1070 C C . SER A 1 141 ? 1.399 -8.817 2.496 1.00 98.38 141 SER A C 1
ATOM 1072 O O . SER A 1 141 ? 2.401 -8.900 3.213 1.00 98.38 141 SER A O 1
ATOM 1074 N N . PRO A 1 142 ? 0.446 -7.889 2.696 1.00 98.44 142 PRO A N 1
ATOM 1075 C CA . PRO A 1 142 ? 0.438 -7.016 3.858 1.00 98.44 142 PRO A CA 1
ATOM 1076 C C . PRO A 1 142 ? 0.089 -7.772 5.139 1.00 98.44 142 PRO A C 1
ATOM 1078 O O . PRO A 1 142 ? -0.793 -8.628 5.153 1.00 98.44 142 PRO A O 1
ATOM 1081 N N . VAL A 1 143 ? 0.753 -7.396 6.221 1.00 98.56 143 VAL A N 1
ATOM 1082 C CA . VAL A 1 143 ? 0.405 -7.710 7.603 1.00 98.56 143 VAL A CA 1
ATOM 1083 C C . VAL A 1 143 ? 0.086 -6.383 8.273 1.00 98.56 143 VAL A C 1
ATOM 1085 O O . VAL A 1 143 ? 0.902 -5.457 8.238 1.00 98.56 143 VAL A O 1
ATOM 1088 N N . LEU A 1 144 ? -1.124 -6.281 8.816 1.00 98.62 144 LEU A N 1
ATOM 1089 C CA . LEU A 1 144 ? -1.627 -5.087 9.480 1.00 98.62 144 LEU A CA 1
ATOM 1090 C C . LEU A 1 144 ? -1.689 -5.348 10.984 1.00 98.62 144 LEU A C 1
ATOM 1092 O O . LEU A 1 144 ? -2.148 -6.406 11.407 1.00 98.62 144 LEU A O 1
ATOM 1096 N N . GLU A 1 145 ? -1.269 -4.365 11.772 1.00 98.62 145 GLU A N 1
ATOM 1097 C CA . GLU A 1 145 ? -1.302 -4.411 13.231 1.00 98.62 145 GLU A CA 1
ATOM 1098 C C . GLU A 1 145 ? -1.942 -3.132 13.776 1.00 98.62 145 GLU A C 1
ATOM 1100 O O . GLU A 1 145 ? -1.552 -2.014 13.429 1.00 98.62 145 GLU A O 1
ATOM 1105 N N . SER A 1 146 ? -2.933 -3.270 14.651 1.00 98.25 146 SER A N 1
ATOM 1106 C CA . SER A 1 146 ? -3.626 -2.148 15.277 1.00 98.25 146 SER A CA 1
ATOM 1107 C C . SER A 1 146 ? -3.869 -2.387 16.762 1.00 98.25 146 SER A C 1
ATOM 1109 O O . SER A 1 146 ? -4.103 -3.509 17.211 1.00 98.25 146 SER A O 1
ATOM 1111 N N . ARG A 1 147 ? -3.839 -1.293 17.530 1.00 96.56 147 ARG A N 1
ATOM 1112 C CA . ARG A 1 147 ? -4.230 -1.262 18.948 1.00 96.56 147 ARG A CA 1
ATOM 1113 C C . ARG A 1 147 ? -5.606 -0.617 19.131 1.00 96.56 147 ARG A C 1
ATOM 1115 O O . ARG A 1 147 ? -6.113 -0.567 20.246 1.00 96.56 147 ARG A O 1
ATOM 1122 N N . SER A 1 148 ? -6.200 -0.104 18.055 1.00 95.50 148 SER A N 1
ATOM 1123 C CA . SER A 1 148 ? -7.518 0.515 18.067 1.00 95.50 148 SER A CA 1
ATOM 1124 C C . SER A 1 148 ? -8.595 -0.557 18.004 1.00 95.50 148 SER A C 1
ATOM 1126 O O . SER A 1 148 ? -8.586 -1.387 17.100 1.00 95.50 148 SER A O 1
ATOM 1128 N N . GLU A 1 149 ? -9.568 -0.502 18.912 1.00 94.75 149 GLU A N 1
ATOM 1129 C CA . GLU A 1 149 ? -10.672 -1.472 18.975 1.00 94.75 149 GLU A CA 1
ATOM 1130 C C . GLU A 1 149 ? -11.428 -1.585 17.640 1.00 94.75 149 GLU A C 1
ATOM 1132 O O . GLU A 1 149 ? -11.684 -2.684 17.157 1.00 94.75 149 GLU A O 1
ATOM 1137 N N . GLN A 1 150 ? -11.673 -0.452 16.970 1.00 95.25 150 GLN A N 1
ATOM 1138 C CA . GLN A 1 150 ? -12.339 -0.399 15.661 1.00 95.25 150 GLN A CA 1
ATOM 1139 C C . GLN A 1 150 ? -11.583 -1.154 14.549 1.00 95.25 150 GLN A C 1
ATOM 1141 O O . GLN A 1 150 ? -12.183 -1.577 13.561 1.00 95.25 150 GLN A O 1
ATOM 1146 N N . LEU A 1 151 ? -10.270 -1.328 14.699 1.00 97.44 151 LEU A N 1
ATOM 1147 C CA . LEU A 1 151 ? -9.407 -2.018 13.745 1.00 97.44 151 LEU A CA 1
ATOM 1148 C C . LEU A 1 151 ? -8.857 -3.340 14.291 1.00 97.44 151 LEU A C 1
ATOM 1150 O O . LEU A 1 151 ? -8.059 -3.968 13.609 1.00 97.44 151 LEU A O 1
ATOM 1154 N N . ALA A 1 152 ? -9.291 -3.813 15.464 1.00 97.62 152 ALA A N 1
ATOM 1155 C CA . ALA A 1 152 ? -8.735 -5.017 16.089 1.00 97.62 152 ALA A CA 1
ATOM 1156 C C . ALA A 1 152 ? -8.809 -6.262 15.184 1.00 97.62 152 ALA A C 1
ATOM 1158 O O . ALA A 1 152 ? -7.928 -7.116 15.226 1.00 97.62 152 ALA A O 1
ATOM 1159 N N . TRP A 1 153 ? -9.817 -6.325 14.308 1.00 97.38 153 TRP A N 1
ATOM 1160 C CA . TRP A 1 153 ? -10.006 -7.408 13.343 1.00 97.38 153 TRP A CA 1
ATOM 1161 C C . TRP A 1 153 ? -8.837 -7.576 12.357 1.00 97.38 153 TRP A C 1
ATOM 1163 O O . TRP A 1 153 ? -8.640 -8.674 11.831 1.00 97.38 153 TRP A O 1
ATOM 1173 N N . VAL A 1 154 ? -8.046 -6.526 12.094 1.00 98.25 154 VAL A N 1
ATOM 1174 C CA . VAL A 1 154 ? -6.915 -6.619 11.154 1.00 98.25 154 VAL A CA 1
ATOM 1175 C C . VAL A 1 154 ? -5.804 -7.525 11.684 1.00 98.25 154 VAL A C 1
ATOM 1177 O O . VAL A 1 154 ? -5.134 -8.172 10.887 1.00 98.25 154 VAL A O 1
ATOM 1180 N N . ASN A 1 155 ? -5.670 -7.632 13.011 1.00 98.50 155 ASN A N 1
ATOM 1181 C CA . ASN A 1 155 ? -4.614 -8.399 13.679 1.00 98.50 155 ASN A CA 1
ATOM 1182 C C . ASN A 1 155 ? -4.706 -9.910 13.408 1.00 98.50 155 ASN A C 1
ATOM 1184 O O . ASN A 1 155 ? -3.720 -10.627 13.546 1.00 98.50 155 ASN A O 1
ATOM 1188 N N . GLU A 1 156 ? -5.889 -10.395 13.029 1.00 97.62 156 GLU A N 1
ATOM 1189 C CA . GLU A 1 156 ? -6.172 -11.818 12.807 1.00 97.62 156 GLU A CA 1
ATOM 1190 C C . GLU A 1 156 ? -6.553 -12.115 11.348 1.00 97.62 156 GLU A C 1
ATOM 1192 O O . GLU A 1 156 ? -6.997 -13.215 11.016 1.00 97.62 156 GLU A O 1
ATOM 1197 N N . THR A 1 157 ? -6.388 -11.138 10.453 1.00 98.25 157 THR A N 1
ATOM 1198 C CA . THR A 1 157 ? -6.806 -11.250 9.053 1.00 98.25 157 THR A CA 1
ATOM 1199 C C . THR A 1 157 ? -5.611 -11.441 8.122 1.00 98.25 157 THR A C 1
ATOM 1201 O O . THR A 1 157 ? -4.596 -10.757 8.223 1.00 98.25 157 THR A O 1
ATOM 1204 N N . VAL A 1 158 ? -5.751 -12.352 7.154 1.00 98.12 158 VAL A N 1
ATOM 1205 C CA . VAL A 1 158 ? -4.793 -12.508 6.051 1.00 98.12 158 VAL A CA 1
ATOM 1206 C C . VAL A 1 158 ? -5.161 -11.555 4.918 1.00 98.12 158 VAL A C 1
ATOM 1208 O O . VAL A 1 158 ? -6.323 -11.496 4.504 1.00 98.12 158 VAL A O 1
ATOM 1211 N N . PHE A 1 159 ? -4.164 -10.852 4.376 1.00 98.62 159 PHE A N 1
ATOM 1212 C CA . PHE A 1 159 ? -4.363 -9.884 3.302 1.00 98.62 159 PHE A CA 1
ATOM 1213 C C . PHE A 1 159 ? -3.529 -10.174 2.051 1.00 98.62 159 PHE A C 1
ATOM 1215 O O . PHE A 1 159 ? -2.436 -10.742 2.104 1.00 98.62 159 PHE A O 1
ATOM 1222 N N . LEU A 1 160 ? -4.043 -9.705 0.915 1.00 98.44 160 LEU A N 1
ATOM 1223 C CA . LEU A 1 160 ? -3.338 -9.615 -0.362 1.00 98.44 160 LEU A CA 1
ATOM 1224 C C . LEU A 1 160 ? -3.397 -8.167 -0.853 1.00 98.44 160 LEU A C 1
ATOM 1226 O O . LEU A 1 160 ? -4.458 -7.551 -0.826 1.00 98.44 160 LEU A O 1
ATOM 1230 N N . GLY A 1 161 ? -2.276 -7.626 -1.317 1.00 98.00 161 GLY A N 1
ATOM 1231 C CA . GLY A 1 161 ? -2.190 -6.292 -1.900 1.00 98.00 161 GLY A CA 1
ATOM 1232 C C . GLY A 1 161 ? -1.931 -6.346 -3.402 1.00 98.00 161 GLY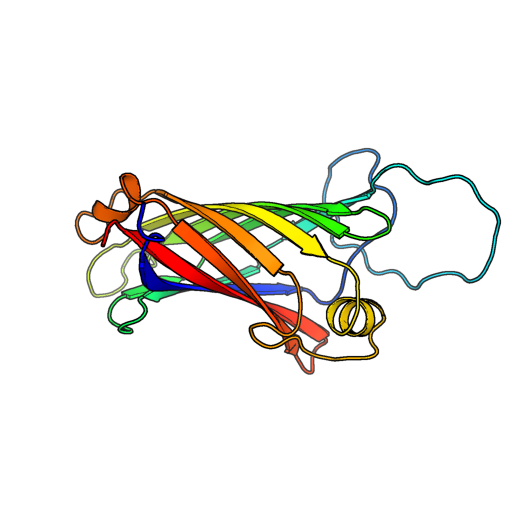 A C 1
ATOM 1233 O O . GLY A 1 161 ? -1.140 -7.165 -3.869 1.00 98.00 161 GLY A O 1
ATOM 1234 N N . MET A 1 162 ? -2.559 -5.449 -4.155 1.00 97.81 162 MET A N 1
ATOM 1235 C CA . MET A 1 162 ? -2.252 -5.171 -5.560 1.00 97.81 162 MET A CA 1
ATOM 1236 C C . MET A 1 162 ? -1.835 -3.714 -5.687 1.00 97.81 162 MET A C 1
ATOM 1238 O O . MET A 1 162 ? -2.499 -2.853 -5.120 1.00 97.81 162 MET A O 1
ATOM 1242 N N . GLY A 1 163 ? -0.747 -3.435 -6.397 1.00 95.56 163 GLY A N 1
ATOM 1243 C CA . GLY A 1 163 ? -0.222 -2.084 -6.560 1.00 95.56 163 GLY A CA 1
ATOM 1244 C C . GLY A 1 163 ? -0.599 -1.449 -7.898 1.00 95.56 163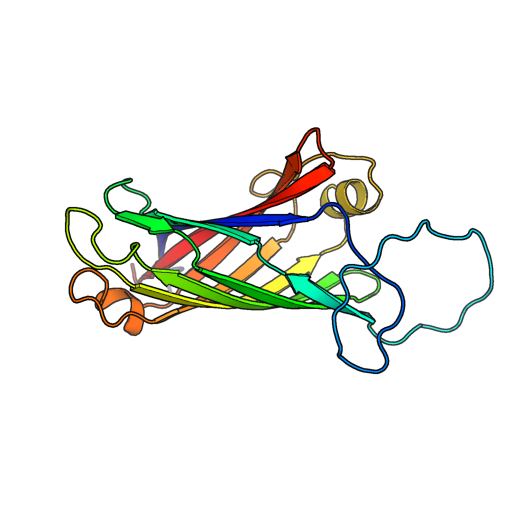 GLY A C 1
ATOM 1245 O O . GLY A 1 163 ? -0.610 -2.116 -8.932 1.00 95.56 163 GLY A O 1
ATOM 1246 N N . LYS A 1 164 ? -0.829 -0.138 -7.875 1.00 94.44 164 LYS A N 1
ATOM 1247 C CA . LYS A 1 164 ? -0.799 0.751 -9.043 1.00 94.44 164 LYS A CA 1
ATOM 1248 C C . LYS A 1 164 ? 0.192 1.885 -8.802 1.00 94.44 164 LYS A C 1
ATOM 1250 O O . LYS A 1 164 ? 0.481 2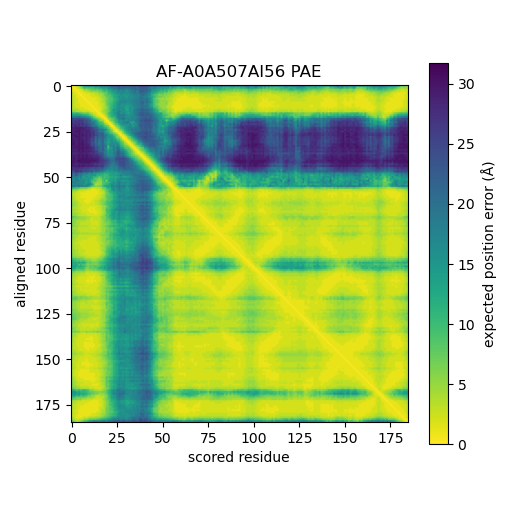.220 -7.650 1.00 94.44 164 LYS A O 1
ATOM 1255 N N . ILE A 1 165 ? 0.696 2.485 -9.876 1.00 91.38 165 ILE A N 1
ATOM 1256 C CA . ILE A 1 165 ? 1.709 3.546 -9.807 1.00 91.38 165 ILE A CA 1
ATOM 1257 C C . ILE A 1 165 ? 1.280 4.739 -10.657 1.00 91.38 165 ILE A C 1
ATOM 1259 O O . ILE A 1 165 ? 0.703 4.584 -11.730 1.00 91.38 165 ILE A O 1
ATOM 1263 N N . THR A 1 166 ? 1.565 5.952 -10.206 1.00 90.94 166 THR A N 1
ATOM 1264 C CA . THR A 1 166 ? 1.411 7.173 -11.000 1.00 90.94 166 THR A CA 1
ATOM 1265 C C . THR A 1 166 ? 2.564 8.122 -10.700 1.00 90.94 166 THR A C 1
ATOM 1267 O O . THR A 1 166 ? 2.876 8.378 -9.543 1.00 90.94 166 THR A O 1
ATOM 1270 N N . LEU A 1 167 ? 3.204 8.638 -11.742 1.00 85.19 167 LEU A N 1
ATOM 1271 C CA . LEU A 1 167 ? 4.129 9.761 -11.671 1.00 85.19 167 LEU A CA 1
ATOM 1272 C C . LEU A 1 167 ? 3.303 11.045 -11.777 1.00 85.19 167 LEU A C 1
ATOM 1274 O O . LEU A 1 167 ? 2.542 11.218 -12.729 1.00 85.19 167 LEU A O 1
ATOM 1278 N N . THR A 1 168 ? 3.412 11.930 -10.790 1.00 76.75 168 THR A N 1
ATOM 1279 C CA . THR A 1 168 ? 2.753 13.241 -10.831 1.00 76.75 168 THR A CA 1
ATOM 1280 C C . THR A 1 168 ? 3.492 14.185 -11.782 1.00 76.75 168 THR A C 1
ATOM 1282 O O . THR A 1 168 ? 4.635 13.930 -12.158 1.00 76.75 168 THR A O 1
ATOM 1285 N N . GLU A 1 169 ? 2.876 15.314 -12.147 1.00 72.94 169 GLU A N 1
ATOM 1286 C CA . GLU A 1 169 ? 3.501 16.331 -13.015 1.00 72.94 169 GLU A CA 1
ATOM 1287 C C . GLU A 1 169 ? 4.828 16.874 -12.453 1.00 72.94 169 GLU A C 1
ATOM 1289 O O . GLU A 1 169 ? 5.728 17.223 -13.211 1.00 72.94 169 GLU A O 1
ATOM 1294 N N . ALA A 1 170 ? 4.987 16.880 -11.124 1.00 72.38 170 ALA A N 1
ATOM 1295 C CA . ALA A 1 170 ? 6.226 17.259 -10.441 1.00 72.38 170 ALA A CA 1
ATOM 1296 C C . ALA A 1 170 ? 7.282 16.131 -10.407 1.00 72.38 170 ALA A C 1
ATOM 1298 O O . ALA A 1 170 ? 8.328 16.275 -9.774 1.00 72.38 170 ALA A O 1
ATOM 1299 N N . GLY A 1 171 ? 7.000 14.987 -11.035 1.00 69.44 171 GLY A N 1
ATOM 1300 C CA . GLY A 1 171 ? 7.841 13.793 -11.031 1.00 69.44 171 GLY A CA 1
ATOM 1301 C C . GLY A 1 171 ? 7.743 12.949 -9.759 1.00 69.44 171 GLY A C 1
ATOM 1302 O O . GLY A 1 171 ? 8.431 11.932 -9.676 1.00 69.44 171 GLY A O 1
ATOM 1303 N N . ASN A 1 172 ? 6.905 13.328 -8.782 1.00 75.75 172 ASN A N 1
ATOM 1304 C CA . ASN A 1 172 ? 6.716 12.554 -7.551 1.00 75.75 172 ASN A CA 1
ATOM 1305 C C . ASN A 1 172 ? 6.038 11.220 -7.856 1.00 75.75 172 ASN A C 1
ATOM 1307 O O . ASN A 1 172 ? 5.167 11.129 -8.720 1.00 75.75 172 ASN A O 1
ATOM 1311 N N . LEU A 1 173 ? 6.403 10.190 -7.102 1.00 81.81 173 LEU A N 1
ATOM 1312 C CA . LEU A 1 173 ? 5.794 8.876 -7.226 1.00 81.81 173 LEU A CA 1
ATOM 1313 C C . LEU A 1 173 ? 4.594 8.769 -6.286 1.00 81.81 173 LEU A C 1
ATOM 1315 O O . LEU A 1 173 ? 4.751 8.901 -5.075 1.00 81.81 173 LEU A O 1
ATOM 1319 N N . GLN A 1 174 ? 3.425 8.443 -6.822 1.00 89.00 174 GLN A N 1
ATOM 1320 C CA . GLN A 1 174 ? 2.306 7.927 -6.049 1.00 89.00 174 GLN A CA 1
ATOM 1321 C C . GLN A 1 174 ? 2.171 6.427 -6.290 1.00 89.00 174 GLN A C 1
ATOM 1323 O O . GLN A 1 174 ? 2.049 5.968 -7.426 1.00 89.00 174 GLN A O 1
ATOM 1328 N N . VAL A 1 175 ? 2.153 5.666 -5.206 1.00 90.88 175 VAL A N 1
ATOM 1329 C CA . VAL A 1 175 ? 1.840 4.241 -5.202 1.00 90.88 175 VAL A CA 1
ATOM 1330 C C . VAL A 1 175 ? 0.554 4.050 -4.420 1.00 90.88 175 VAL A C 1
ATOM 1332 O O . VAL A 1 175 ? 0.416 4.574 -3.315 1.00 90.88 175 VAL A O 1
ATOM 1335 N N . VAL A 1 176 ? -0.383 3.285 -4.972 1.00 95.38 176 VAL A N 1
ATOM 1336 C CA . VAL A 1 176 ? -1.583 2.874 -4.238 1.00 95.38 176 VAL A CA 1
ATOM 1337 C C . VAL A 1 176 ? -1.638 1.360 -4.210 1.00 95.38 176 VAL A C 1
ATOM 1339 O O . VAL A 1 176 ? -1.635 0.720 -5.260 1.00 95.38 176 VAL A O 1
ATOM 1342 N N . TYR A 1 177 ? -1.714 0.796 -3.011 1.00 97.19 177 TYR A N 1
ATOM 1343 C CA . TYR A 1 177 ? -1.986 -0.615 -2.801 1.00 97.19 177 TYR A CA 1
ATOM 1344 C C . TYR A 1 177 ? -3.455 -0.806 -2.466 1.00 97.19 177 TYR A C 1
ATOM 1346 O O . TYR A 1 177 ? -3.913 -0.350 -1.420 1.00 97.19 177 TYR A O 1
ATOM 1354 N N . ARG A 1 178 ? -4.174 -1.532 -3.315 1.00 98.44 178 ARG A N 1
ATOM 1355 C CA . ARG A 1 178 ? -5.485 -2.065 -2.968 1.00 98.44 178 ARG A CA 1
ATOM 1356 C C . ARG A 1 178 ? -5.309 -3.337 -2.156 1.00 98.44 178 ARG A C 1
ATOM 1358 O O . ARG A 1 178 ? -4.766 -4.318 -2.660 1.00 98.44 178 ARG A O 1
ATOM 1365 N N . ILE A 1 179 ? -5.750 -3.304 -0.907 1.00 98.62 179 ILE A N 1
ATOM 1366 C CA . ILE A 1 179 ? -5.589 -4.373 0.076 1.00 98.62 179 ILE A CA 1
ATOM 1367 C C . ILE A 1 179 ? -6.913 -5.119 0.224 1.00 98.62 179 ILE A C 1
ATOM 1369 O O . ILE A 1 179 ? -7.943 -4.546 0.586 1.00 98.62 179 ILE A O 1
ATOM 1373 N N . PHE A 1 180 ? -6.878 -6.419 -0.033 1.00 98.56 180 PHE A N 1
ATOM 1374 C CA . PHE A 1 180 ? -8.008 -7.330 0.065 1.00 98.56 180 PHE A CA 1
ATOM 1375 C C . PHE A 1 180 ? -7.866 -8.211 1.301 1.00 98.56 180 PHE A C 1
ATOM 1377 O O . PHE A 1 180 ? -6.795 -8.774 1.524 1.00 98.56 180 PHE A O 1
ATOM 1384 N N . LYS A 1 181 ? -8.948 -8.382 2.066 1.00 97.94 181 LYS A N 1
ATOM 1385 C CA . LYS A 1 181 ? -9.040 -9.446 3.071 1.00 97.94 181 LYS A CA 1
ATOM 1386 C C . LYS A 1 181 ? -9.338 -10.776 2.384 1.00 97.94 181 LYS A C 1
ATOM 1388 O O . LYS A 1 181 ? -10.213 -10.844 1.514 1.00 97.94 181 LYS A O 1
ATOM 1393 N N . VAL A 1 182 ? -8.623 -11.816 2.790 1.00 97.69 182 VAL A N 1
ATOM 1394 C CA . VAL A 1 182 ? -8.837 -13.194 2.340 1.00 97.69 182 VAL A CA 1
ATOM 1395 C C . VAL A 1 182 ? -9.843 -13.860 3.272 1.00 97.69 182 VAL A C 1
ATOM 1397 O O . VAL A 1 182 ? -9.714 -13.765 4.491 1.00 97.69 182 VAL A O 1
ATOM 1400 N N . HIS A 1 183 ? -10.840 -14.545 2.719 1.00 93.38 183 HIS A N 1
ATOM 1401 C CA . HIS A 1 183 ? -11.814 -15.300 3.505 1.00 93.38 183 HIS A CA 1
ATOM 1402 C C . HIS A 1 183 ? -12.161 -16.634 2.841 1.00 93.38 183 HIS A C 1
ATOM 1404 O O . HIS A 1 183 ? -12.003 -16.818 1.632 1.00 93.38 183 HIS A O 1
ATOM 1410 N N . ALA A 1 184 ? -12.633 -17.583 3.650 1.00 89.12 184 ALA A N 1
ATOM 1411 C CA . ALA A 1 184 ? -13.265 -18.785 3.127 1.00 89.12 184 ALA A CA 1
ATOM 1412 C C . ALA A 1 184 ? -14.582 -18.419 2.415 1.00 89.12 184 ALA A C 1
ATOM 1414 O O . ALA A 1 184 ? -15.199 -17.396 2.732 1.00 89.12 184 ALA A O 1
ATOM 1415 N N . ASN A 1 185 ? -14.970 -19.243 1.442 1.00 72.81 185 ASN A N 1
ATOM 1416 C CA . ASN A 1 185 ? -16.304 -19.199 0.839 1.00 72.81 185 ASN A CA 1
ATOM 1417 C C . ASN A 1 185 ? -17.282 -20.053 1.638 1.00 72.81 185 ASN A C 1
ATOM 1419 O O . ASN A 1 185 ? -16.827 -21.086 2.183 1.00 72.81 185 ASN A O 1
#

pLDDT: mean 80.35, std 22.23, range [25.16, 98.69]

Radius of gyration: 17.68 Å; Cα contacts (8 Å, |Δi|>4): 431; chains: 1; bounding box: 47×44×42 Å

Organism: NCBI:txid1093900